Protein AF-T1A6Y5-F1 (afdb_monomer)

Sequence (184 aa):
MPAGNAFRTREVKRRGPHWVLLKRRKRYTETLGILCPGKILEGVEGREEATRAARTKARERAEKQRQRDEEGYRQAFEEACLRYLDFAPRYASVARTIARETAAHATVKRSGRVGRTSLLPLDEKVRLAVRAHLRHRHTSYEKEMGRRGFPLDHENAQPIRWDAGREVDEFLRSRRRAQSTLRG

Radius of gyration: 28.45 Å; Cα contacts (8 Å, |Δi|>4): 155; chains: 1; bounding box: 74×35×72 Å

Nearest PDB structures (foldseek):
  7mwq-assembly2_B-2  TM=1.797E-01  e=2.755E+00  synthetic construct

InterPro domains:
  IPR018744 Domain of unknown function DUF2293 [PF10056] (87-143)

Organism: NCBI:txid410659

pLDDT: mean 86.1, std 12.6, range [39.75, 97.75]

Mean predicted aligned error: 10.55 Å

Secondary structure (DSSP, 8-state):
-BTT-HHHHHHHHHHS--EEEEEE-SSSEEEEEEE--HHHHHHHHHHHHHHHHHHHHHHHHHHHHHHHHHHHHHHHHHHHHHHHH-B-GGGHHHHHHHHHHHHHHHT-TTS--GGG-SSS-HHHHHHHHHHHHHHHHSSTHHHHHHHH-SPPPHHHHHHHHHHHHHHHHHHHHHHBPP------

Solvent-accessible surface area (backbone atoms only — not comparable to full-atom values): 10424 Å² total; per-residue (Å²): 88,70,55,86,51,68,66,56,55,56,49,46,62,72,73,49,76,67,45,77,42,71,44,84,51,98,90,50,72,44,70,58,22,41,46,59,56,64,73,55,51,54,58,40,49,56,52,46,58,71,42,43,65,56,50,52,53,49,49,52,51,52,49,53,48,50,53,49,53,52,50,52,52,38,50,54,45,19,52,49,30,40,61,70,56,42,50,29,77,96,41,44,70,59,41,51,53,53,16,48,53,32,22,64,63,28,54,47,81,95,67,86,42,62,53,71,48,87,89,56,58,70,69,58,28,36,52,52,42,48,52,51,46,38,26,63,73,75,38,66,39,54,62,55,55,64,71,71,48,83,83,68,54,80,73,75,46,49,60,54,54,48,52,28,47,50,51,40,52,50,58,46,60,78,39,30,54,79,80,77,81,75,83,125

Structure (mmCIF, N/CA/C/O backbone):
data_AF-T1A6Y5-F1
#
_entry.id   AF-T1A6Y5-F1
#
loop_
_atom_site.group_PDB
_atom_site.id
_atom_site.type_symbol
_atom_site.label_atom_id
_atom_site.label_alt_id
_atom_site.label_comp_id
_atom_site.label_asym_id
_atom_site.label_entity_id
_atom_site.label_seq_id
_atom_site.pdbx_PDB_ins_code
_atom_site.Cartn_x
_atom_site.Cartn_y
_atom_site.Cartn_z
_atom_site.occupancy
_atom_site.B_iso_or_equiv
_atom_site.auth_seq_id
_atom_site.auth_comp_id
_atom_site.auth_asym_id
_atom_site.auth_atom_id
_atom_site.pdbx_PDB_model_num
ATOM 1 N N . MET A 1 1 ? 29.836 6.445 -29.103 1.00 86.75 1 MET A N 1
ATOM 2 C CA . MET A 1 1 ? 28.713 6.944 -28.278 1.00 86.75 1 MET A CA 1
ATOM 3 C C . MET A 1 1 ? 29.121 6.970 -26.804 1.00 86.75 1 MET A C 1
ATOM 5 O O . MET A 1 1 ? 29.839 6.058 -26.391 1.00 86.75 1 MET A O 1
ATOM 9 N N . PRO A 1 2 ? 28.694 7.978 -26.022 1.00 87.69 2 PRO A N 1
ATOM 10 C CA . PRO A 1 2 ? 29.003 8.071 -24.593 1.00 87.69 2 PRO A CA 1
ATOM 11 C C . PRO A 1 2 ? 28.312 6.966 -23.779 1.00 87.69 2 PRO A C 1
ATOM 13 O O . PRO A 1 2 ? 27.308 6.391 -24.206 1.00 87.69 2 PRO A O 1
ATOM 16 N N . ALA A 1 3 ? 28.847 6.655 -22.600 1.00 83.62 3 ALA A N 1
ATOM 17 C CA . ALA A 1 3 ? 28.201 5.746 -21.657 1.00 83.62 3 ALA A CA 1
ATOM 18 C C . ALA A 1 3 ? 26.879 6.338 -21.114 1.00 83.62 3 ALA A C 1
ATOM 20 O O . ALA A 1 3 ? 26.706 7.552 -21.075 1.00 83.62 3 ALA A O 1
ATOM 21 N N . GLY A 1 4 ? 25.940 5.479 -20.689 1.00 81.75 4 GLY A N 1
ATOM 22 C CA . GLY A 1 4 ? 24.713 5.898 -19.983 1.00 81.75 4 GLY A CA 1
ATOM 23 C C . GLY A 1 4 ? 23.391 5.389 -20.570 1.00 81.75 4 GLY A C 1
ATOM 24 O O . GLY A 1 4 ? 22.426 5.212 -19.832 1.00 81.75 4 GLY A O 1
ATOM 25 N N . ASN A 1 5 ? 23.329 5.058 -21.865 1.00 85.12 5 ASN A N 1
ATOM 26 C CA . ASN A 1 5 ? 22.121 4.476 -22.463 1.00 85.12 5 ASN A CA 1
ATOM 27 C C . ASN A 1 5 ? 22.227 2.944 -22.548 1.00 85.12 5 ASN A C 1
ATOM 29 O O . ASN A 1 5 ? 22.802 2.391 -23.487 1.00 85.12 5 ASN A O 1
ATOM 33 N N . ALA A 1 6 ? 21.643 2.249 -21.567 1.00 86.06 6 ALA A N 1
ATOM 34 C CA . ALA A 1 6 ? 21.687 0.787 -21.487 1.00 86.06 6 ALA A CA 1
ATOM 35 C C . ALA A 1 6 ? 21.074 0.092 -22.718 1.00 86.06 6 ALA A C 1
ATOM 37 O O . ALA A 1 6 ? 21.582 -0.944 -23.151 1.00 86.06 6 ALA A O 1
ATOM 38 N N . PHE A 1 7 ? 20.017 0.668 -23.311 1.00 86.56 7 PHE A N 1
ATOM 39 C CA . PHE A 1 7 ? 19.416 0.129 -24.530 1.00 86.56 7 PHE A CA 1
ATOM 40 C C . PHE A 1 7 ? 20.399 0.211 -25.697 1.00 86.56 7 PHE A C 1
ATOM 42 O O . PHE A 1 7 ? 20.701 -0.819 -26.297 1.00 86.56 7 PHE A O 1
ATOM 49 N N . ARG A 1 8 ? 20.949 1.399 -25.980 1.00 88.69 8 ARG A N 1
ATOM 50 C CA . ARG A 1 8 ? 21.889 1.581 -27.094 1.00 88.69 8 ARG A CA 1
ATOM 51 C C . ARG A 1 8 ? 23.136 0.718 -26.932 1.00 88.69 8 ARG A C 1
ATOM 53 O O . ARG A 1 8 ? 23.533 0.053 -27.882 1.00 88.69 8 ARG A O 1
ATOM 60 N N . THR A 1 9 ? 23.710 0.654 -25.729 1.00 90.50 9 THR A N 1
ATOM 61 C CA . THR A 1 9 ? 24.883 -0.188 -25.450 1.00 90.50 9 THR A CA 1
ATOM 62 C C . THR A 1 9 ? 24.594 -1.666 -25.706 1.00 90.50 9 THR A C 1
ATOM 64 O O . THR A 1 9 ? 25.371 -2.322 -26.395 1.00 90.50 9 THR A O 1
ATOM 67 N N . ARG A 1 10 ? 23.469 -2.201 -25.205 1.00 90.62 10 ARG A N 1
ATOM 68 C CA . ARG A 1 10 ? 23.080 -3.603 -25.443 1.00 90.62 10 ARG A CA 1
ATOM 69 C C . ARG A 1 10 ? 22.870 -3.888 -26.931 1.00 90.62 10 ARG A C 1
ATOM 71 O O . ARG A 1 10 ? 23.277 -4.933 -27.427 1.00 90.62 10 ARG A O 1
ATOM 78 N N . GLU A 1 11 ? 22.238 -2.960 -27.636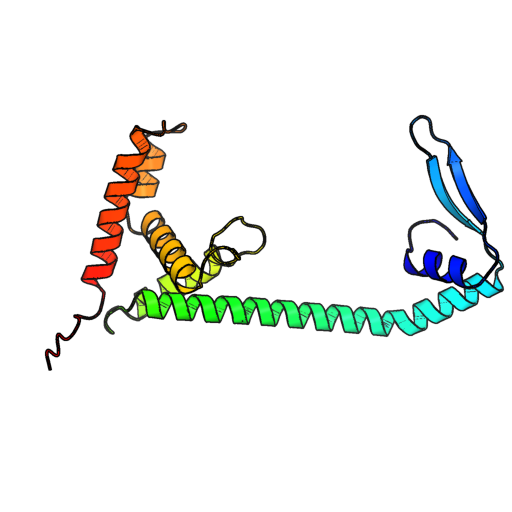 1.00 91.44 11 GLU A N 1
ATOM 79 C CA . GLU A 1 11 ? 21.918 -3.104 -29.053 1.00 91.44 11 GLU A CA 1
ATOM 80 C C . GLU A 1 11 ? 23.146 -3.005 -29.963 1.00 91.44 11 GLU A C 1
ATOM 82 O O . GLU A 1 11 ? 23.250 -3.785 -30.906 1.00 91.44 11 GLU A O 1
ATOM 87 N N . VAL A 1 12 ? 24.092 -2.110 -29.663 1.00 93.00 12 VAL A N 1
ATOM 88 C CA . VAL A 1 12 ? 25.383 -2.025 -30.366 1.00 93.00 12 VAL A CA 1
ATOM 89 C C . VAL A 1 12 ? 26.171 -3.318 -30.189 1.00 93.00 12 VAL A C 1
ATOM 91 O O . VAL A 1 12 ? 26.591 -3.907 -31.181 1.00 93.00 12 VAL A O 1
ATOM 94 N N . LYS A 1 13 ? 26.297 -3.812 -28.947 1.00 91.62 13 LYS A N 1
ATOM 95 C CA . LYS A 1 13 ? 27.022 -5.060 -28.655 1.00 91.62 13 LYS A CA 1
ATOM 96 C C . LYS A 1 13 ? 26.453 -6.272 -29.395 1.00 91.62 13 LYS A C 1
ATOM 98 O O . LYS A 1 13 ? 27.208 -7.157 -29.771 1.00 91.62 13 LYS A O 1
ATOM 103 N N . ARG A 1 14 ? 25.132 -6.312 -29.609 1.00 93.12 14 ARG A N 1
ATOM 104 C CA . ARG A 1 14 ? 24.462 -7.407 -30.330 1.00 93.12 14 ARG A CA 1
ATOM 105 C C . ARG A 1 14 ? 24.676 -7.355 -31.844 1.00 93.12 14 ARG A C 1
ATOM 107 O O . ARG A 1 14 ? 24.627 -8.393 -32.489 1.00 93.12 14 ARG A O 1
ATOM 114 N N . ARG A 1 15 ? 24.825 -6.163 -32.426 1.00 90.38 15 ARG A N 1
ATOM 115 C CA . ARG A 1 15 ? 24.785 -5.969 -33.886 1.00 90.38 15 ARG A CA 1
ATOM 116 C C . ARG A 1 15 ? 26.131 -6.077 -34.583 1.00 90.38 15 ARG A C 1
ATOM 118 O O . ARG A 1 15 ? 26.137 -6.161 -35.807 1.00 90.38 15 ARG A O 1
ATOM 125 N N . GLY A 1 16 ? 27.241 -6.066 -33.852 1.00 89.56 16 GLY A N 1
ATOM 126 C CA . GLY A 1 16 ? 28.535 -6.278 -34.481 1.00 89.56 16 GLY A CA 1
ATOM 127 C C . GLY A 1 16 ? 29.735 -5.754 -33.697 1.00 89.56 16 GLY A C 1
ATOM 128 O O . GLY A 1 16 ? 29.668 -5.603 -32.469 1.00 89.56 16 GLY A O 1
ATOM 129 N N . PRO A 1 17 ? 30.843 -5.496 -34.418 1.00 93.12 17 PRO A N 1
ATOM 130 C CA . PRO A 1 17 ? 32.099 -5.055 -33.833 1.00 93.12 17 PRO A CA 1
ATOM 131 C C . PRO A 1 17 ? 31.928 -3.788 -32.999 1.00 93.12 17 PRO A C 1
ATOM 133 O O . PRO A 1 17 ? 31.272 -2.827 -33.413 1.00 93.12 17 PRO A O 1
ATOM 136 N N . HIS A 1 18 ? 32.529 -3.797 -31.815 1.00 94.56 18 HIS A N 1
ATOM 137 C CA . HIS A 1 18 ? 32.481 -2.686 -30.884 1.00 94.56 18 HIS A CA 1
ATOM 138 C C . HIS A 1 18 ? 33.723 -2.661 -29.996 1.00 94.56 18 HIS A C 1
ATOM 140 O O . HIS A 1 18 ? 34.303 -3.701 -29.693 1.00 94.56 18 HIS A O 1
ATOM 146 N N . TRP A 1 19 ? 34.080 -1.472 -29.517 1.00 95.00 19 TRP A N 1
ATOM 147 C CA . TRP A 1 19 ? 35.193 -1.270 -28.592 1.00 95.00 19 TRP A CA 1
ATOM 148 C C . TRP A 1 19 ? 34.727 -0.444 -27.407 1.00 95.00 19 TRP A C 1
ATOM 150 O O . TRP A 1 19 ? 34.088 0.593 -27.575 1.00 95.00 19 TRP A O 1
ATOM 160 N N . VAL A 1 20 ? 35.027 -0.900 -26.196 1.00 93.62 20 VAL A N 1
ATOM 161 C CA . VAL A 1 20 ? 34.675 -0.172 -24.974 1.00 93.62 20 VAL A CA 1
ATOM 162 C C . VAL A 1 20 ? 35.808 0.788 -24.635 1.00 93.62 20 VAL A C 1
ATOM 164 O O . VAL A 1 20 ? 36.949 0.367 -24.467 1.00 93.62 20 VAL A O 1
ATOM 167 N N . LEU A 1 21 ? 35.489 2.075 -24.521 1.00 94.56 21 LEU A N 1
ATOM 168 C CA . LEU A 1 21 ? 36.449 3.096 -24.130 1.00 94.56 21 LEU A CA 1
ATOM 169 C C . LEU A 1 21 ? 36.496 3.178 -22.602 1.00 94.56 21 LEU A C 1
ATOM 171 O O . LEU A 1 21 ? 35.524 3.580 -21.956 1.00 94.56 21 LEU A O 1
ATOM 175 N N . LEU A 1 22 ? 37.631 2.782 -22.034 1.00 94.94 22 LEU A N 1
ATOM 176 C CA . LEU A 1 22 ? 37.875 2.759 -20.596 1.00 94.94 22 LEU A CA 1
ATOM 177 C C . LEU A 1 22 ? 38.901 3.828 -20.218 1.00 94.94 22 LEU A C 1
ATOM 179 O O . LEU A 1 22 ? 39.898 4.019 -20.909 1.00 94.94 22 LEU A O 1
ATOM 183 N N . LYS A 1 23 ? 38.683 4.490 -19.083 1.00 95.25 23 LYS A N 1
ATOM 184 C CA . LYS A 1 23 ? 39.635 5.411 -18.463 1.00 95.25 23 LYS A CA 1
ATOM 185 C C . LYS A 1 23 ? 40.007 4.895 -17.085 1.00 95.25 23 LYS A C 1
ATOM 187 O O . LYS A 1 23 ? 39.168 4.806 -16.188 1.00 95.25 23 LYS A O 1
ATOM 192 N N . ARG A 1 24 ? 41.284 4.574 -16.896 1.00 95.62 24 ARG A N 1
ATOM 193 C CA . ARG A 1 24 ? 41.790 4.144 -15.593 1.00 95.62 24 ARG A CA 1
ATOM 194 C C . ARG A 1 24 ? 41.843 5.341 -14.640 1.00 95.62 24 ARG A C 1
ATOM 196 O O . ARG A 1 24 ? 42.438 6.368 -14.961 1.00 95.62 24 ARG A O 1
ATOM 203 N N . ARG A 1 25 ? 41.203 5.222 -13.476 1.00 94.44 25 ARG A N 1
ATOM 204 C CA . ARG A 1 25 ? 41.308 6.167 -12.353 1.00 94.44 25 ARG A CA 1
ATOM 205 C C . ARG A 1 25 ? 42.090 5.506 -11.216 1.00 94.44 25 ARG A C 1
ATOM 207 O O . ARG A 1 25 ? 42.381 4.316 -11.257 1.00 94.44 25 ARG A O 1
ATOM 214 N N . LYS A 1 26 ? 42.423 6.279 -10.177 1.00 93.44 26 LYS A N 1
ATOM 215 C CA . LYS A 1 26 ? 43.256 5.814 -9.052 1.00 93.44 26 LYS A CA 1
ATOM 216 C C . LYS A 1 26 ? 42.658 4.618 -8.292 1.00 93.44 26 LYS A C 1
ATOM 218 O O . LYS A 1 26 ? 43.411 3.780 -7.820 1.00 93.44 26 LYS A O 1
ATOM 223 N N . ARG A 1 27 ? 41.328 4.551 -8.148 1.00 93.94 27 ARG A N 1
ATOM 224 C CA . ARG A 1 27 ? 40.629 3.519 -7.348 1.00 93.94 27 ARG A CA 1
ATOM 225 C C . ARG A 1 27 ? 39.663 2.637 -8.143 1.00 93.94 27 ARG A C 1
ATOM 227 O O . ARG A 1 27 ? 39.151 1.672 -7.597 1.00 93.94 27 ARG A O 1
ATOM 234 N N . TYR A 1 28 ? 39.375 2.981 -9.396 1.00 93.06 28 TYR A N 1
ATOM 235 C CA . TYR A 1 28 ? 38.437 2.241 -10.239 1.00 93.06 28 TYR A CA 1
ATOM 236 C C . TYR A 1 28 ? 38.694 2.529 -11.721 1.00 93.06 28 TYR A C 1
ATOM 238 O O . TYR A 1 28 ? 39.434 3.451 -12.069 1.00 93.06 28 TYR A O 1
ATOM 246 N N . THR A 1 29 ? 38.065 1.755 -12.600 1.00 94.62 29 THR A N 1
ATOM 247 C CA . THR A 1 29 ? 38.078 2.001 -14.045 1.00 94.62 29 THR A CA 1
ATOM 248 C C . THR A 1 29 ? 36.731 2.564 -14.465 1.00 94.62 29 THR A C 1
ATOM 250 O O . THR A 1 29 ? 35.687 1.969 -14.210 1.00 94.62 29 THR A O 1
ATOM 253 N N . GLU A 1 30 ? 36.758 3.730 -15.095 1.00 92.56 30 GLU A N 1
ATOM 254 C CA . GLU A 1 30 ? 35.579 4.428 -15.585 1.00 92.56 30 GLU A CA 1
ATOM 255 C C . GLU A 1 30 ? 35.309 4.019 -17.036 1.00 92.56 30 GLU A C 1
ATOM 257 O O . GLU A 1 30 ? 36.212 4.044 -17.871 1.00 92.56 30 GLU A O 1
ATOM 262 N N . THR A 1 31 ? 34.070 3.650 -17.363 1.00 93.38 31 THR A N 1
ATOM 263 C CA . THR A 1 31 ? 33.671 3.426 -18.760 1.00 93.38 31 THR A CA 1
ATOM 264 C C . THR A 1 31 ? 33.194 4.743 -19.357 1.00 93.38 31 THR A C 1
ATOM 266 O O . THR A 1 31 ? 32.153 5.252 -18.955 1.00 93.38 31 THR A O 1
ATOM 269 N N . LEU A 1 32 ? 33.933 5.283 -20.326 1.00 93.38 32 LEU A N 1
ATOM 270 C CA . LEU A 1 32 ? 33.590 6.545 -20.988 1.00 93.38 32 LEU A CA 1
ATOM 271 C C . LEU A 1 32 ? 32.537 6.358 -22.085 1.00 93.38 32 LEU A C 1
ATOM 273 O O . LEU A 1 32 ? 31.710 7.237 -22.325 1.00 93.38 32 LEU A O 1
ATOM 277 N N . GLY A 1 33 ? 32.551 5.210 -22.762 1.00 93.25 33 GLY A N 1
ATOM 278 C CA . GLY A 1 33 ? 31.619 4.943 -23.849 1.00 93.25 33 GLY A CA 1
ATOM 279 C C . GLY A 1 33 ? 31.965 3.708 -24.659 1.00 93.25 33 GLY A C 1
ATOM 280 O O . GLY A 1 33 ? 32.787 2.885 -24.264 1.00 93.25 33 GLY A O 1
ATOM 281 N N . ILE A 1 34 ? 31.309 3.581 -25.806 1.00 94.19 34 ILE A N 1
ATOM 282 C CA . ILE A 1 34 ? 31.508 2.487 -26.755 1.00 94.19 34 ILE A CA 1
ATOM 283 C C . ILE A 1 34 ? 31.648 3.057 -28.167 1.00 94.19 34 ILE A C 1
ATOM 285 O O . ILE A 1 34 ? 30.879 3.929 -28.586 1.00 94.19 34 ILE A O 1
ATOM 289 N N . LEU A 1 35 ? 32.658 2.585 -28.885 1.00 94.50 35 LEU A N 1
ATOM 290 C CA . LEU A 1 35 ? 32.888 2.855 -30.296 1.00 94.50 35 LEU A CA 1
ATOM 291 C C . LEU A 1 35 ? 32.280 1.715 -31.110 1.00 94.50 35 LEU A C 1
ATOM 293 O O . LEU A 1 35 ? 32.406 0.547 -30.744 1.00 94.50 35 LEU A O 1
ATOM 297 N N . CYS A 1 36 ? 31.613 2.060 -32.202 1.00 93.31 36 CYS A N 1
ATOM 298 C CA . CYS A 1 36 ? 31.039 1.116 -33.151 1.00 93.31 36 CYS A CA 1
ATOM 299 C C . CYS A 1 36 ? 30.981 1.763 -34.541 1.00 93.31 36 CYS A C 1
ATOM 301 O O . CYS A 1 36 ? 30.982 2.995 -34.627 1.00 93.31 36 CYS A O 1
ATOM 303 N N . PRO A 1 37 ? 30.891 0.970 -35.622 1.00 95.62 37 PRO A N 1
ATOM 304 C CA . PRO A 1 37 ? 30.633 1.488 -36.962 1.00 95.62 37 PRO A CA 1
ATOM 305 C C . PRO A 1 37 ? 29.403 2.409 -37.006 1.00 95.62 37 PRO A C 1
ATOM 307 O O . PRO A 1 37 ? 28.378 2.099 -36.390 1.00 95.62 37 PRO A O 1
ATOM 310 N N . GLY A 1 38 ? 29.483 3.506 -37.769 1.00 92.25 38 GLY A N 1
ATOM 311 C CA . GLY A 1 38 ? 28.414 4.514 -37.873 1.00 92.25 38 GLY A CA 1
ATOM 312 C C . GLY A 1 38 ? 27.063 3.918 -38.274 1.00 92.25 38 GLY A C 1
ATOM 313 O O . GLY A 1 38 ? 26.072 4.127 -37.582 1.00 92.25 38 GLY A O 1
ATOM 314 N N . LYS A 1 39 ? 27.056 3.024 -39.273 1.00 92.00 39 LYS A N 1
ATOM 315 C CA . LYS A 1 39 ? 25.856 2.283 -39.709 1.00 92.00 39 LYS A CA 1
ATOM 316 C C . LYS A 1 39 ? 25.170 1.501 -38.580 1.00 92.00 39 LYS A C 1
ATOM 318 O O . LYS A 1 39 ? 23.946 1.396 -38.544 1.00 92.00 39 LYS A O 1
ATOM 323 N N . ILE A 1 40 ? 25.947 0.932 -37.650 1.00 91.31 40 ILE A N 1
ATOM 324 C CA . ILE A 1 40 ? 25.383 0.230 -36.489 1.00 91.31 40 ILE A CA 1
ATOM 325 C C . ILE A 1 40 ? 24.735 1.241 -35.545 1.00 91.31 40 ILE A C 1
ATOM 327 O O . ILE A 1 40 ? 23.632 0.984 -35.066 1.00 91.31 40 ILE A O 1
ATOM 331 N N . LEU A 1 41 ? 25.393 2.374 -35.286 1.00 90.69 41 LEU A N 1
ATOM 332 C CA . LEU A 1 41 ? 24.860 3.414 -34.410 1.00 90.69 41 LEU A CA 1
ATOM 333 C C . LEU A 1 41 ? 23.549 3.990 -34.961 1.00 90.69 41 LEU A C 1
ATOM 335 O O . LEU A 1 41 ? 22.556 3.983 -34.242 1.00 90.69 41 LEU A O 1
ATOM 339 N N . GLU A 1 42 ? 23.510 4.364 -36.239 1.00 90.44 42 GLU A N 1
ATOM 340 C CA . GLU A 1 42 ? 22.312 4.881 -36.918 1.00 90.44 42 GLU A CA 1
ATOM 341 C C . GLU A 1 42 ? 21.137 3.894 -36.830 1.00 90.44 42 GLU A C 1
ATOM 343 O O . GLU A 1 42 ? 20.034 4.246 -36.408 1.00 90.44 42 GLU A O 1
ATOM 348 N N . GLY A 1 43 ? 21.374 2.609 -37.126 1.00 89.06 43 GLY A N 1
ATOM 349 C CA . GLY A 1 43 ? 20.342 1.576 -37.007 1.00 89.06 43 GLY A CA 1
ATOM 350 C C . GLY A 1 43 ? 19.874 1.326 -35.563 1.00 89.06 43 GLY A C 1
ATOM 351 O O . GLY A 1 43 ? 18.737 0.901 -35.329 1.00 89.06 43 GLY A O 1
ATOM 352 N N . VAL A 1 44 ? 20.734 1.571 -34.567 1.00 89.81 44 VAL A N 1
ATOM 353 C CA . VAL A 1 44 ? 20.369 1.524 -33.142 1.00 89.81 44 VAL A CA 1
ATOM 354 C C . VAL A 1 44 ? 19.513 2.725 -32.758 1.00 89.81 44 VAL A C 1
ATOM 356 O O . VAL A 1 44 ? 18.513 2.532 -32.065 1.00 89.81 44 VAL A O 1
ATOM 359 N N . GLU A 1 45 ? 19.880 3.924 -33.204 1.00 88.06 45 GLU A N 1
ATOM 360 C CA . GLU A 1 45 ? 19.153 5.162 -32.923 1.00 88.06 45 GLU A CA 1
ATOM 361 C C . GLU A 1 45 ? 17.762 5.149 -33.557 1.00 88.06 45 GLU A C 1
ATOM 363 O O . GLU A 1 45 ? 16.783 5.347 -32.839 1.00 88.06 45 GLU A O 1
ATOM 368 N N . GLY A 1 46 ? 17.639 4.749 -34.827 1.00 84.31 46 GLY A N 1
ATOM 369 C CA . GLY A 1 46 ? 16.337 4.622 -35.489 1.00 84.31 46 GLY A CA 1
AT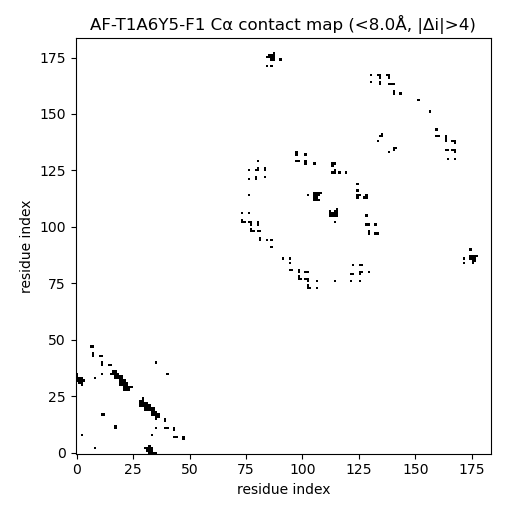OM 370 C C . GLY A 1 46 ? 15.407 3.610 -34.805 1.00 84.31 46 GLY A C 1
ATOM 371 O O . GLY A 1 46 ? 14.213 3.854 -34.636 1.00 84.31 46 GLY A O 1
ATOM 372 N N . ARG A 1 47 ? 15.939 2.482 -34.308 1.00 82.56 47 ARG A N 1
ATOM 373 C CA . ARG A 1 47 ? 15.143 1.509 -33.531 1.00 82.56 47 ARG A CA 1
ATOM 374 C C . ARG A 1 47 ? 14.797 2.009 -32.134 1.00 82.56 47 ARG A C 1
ATOM 376 O O . ARG A 1 47 ? 13.743 1.654 -31.604 1.00 82.56 47 ARG A O 1
ATOM 383 N N . GLU A 1 48 ? 15.678 2.775 -31.500 1.00 84.56 48 GLU A N 1
ATOM 384 C CA . GLU A 1 48 ? 15.356 3.416 -30.230 1.00 84.56 48 GLU A CA 1
ATOM 385 C C . GLU A 1 48 ? 14.199 4.387 -30.413 1.00 84.56 48 GLU A C 1
ATOM 387 O O . GLU A 1 48 ? 13.243 4.314 -29.651 1.00 84.56 48 GLU A O 1
ATOM 392 N N . GLU A 1 49 ? 14.265 5.242 -31.426 1.00 81.19 49 GLU A N 1
ATOM 393 C CA . GLU A 1 49 ? 13.244 6.234 -31.728 1.00 81.19 49 GLU A CA 1
ATOM 394 C C . GLU A 1 49 ? 11.905 5.577 -32.073 1.00 81.19 49 GLU A C 1
ATOM 396 O O . GLU A 1 49 ? 10.899 5.865 -31.420 1.00 81.19 49 GLU A O 1
ATOM 401 N N . ALA A 1 50 ? 11.919 4.568 -32.952 1.00 79.06 50 ALA A N 1
ATOM 402 C CA . ALA A 1 50 ? 10.736 3.776 -33.289 1.00 79.06 50 ALA A CA 1
ATOM 403 C C . ALA A 1 50 ? 10.092 3.102 -32.062 1.00 79.06 50 ALA A C 1
ATOM 405 O O . ALA A 1 50 ? 8.875 2.935 -31.995 1.00 79.06 50 ALA A O 1
ATOM 406 N N . THR A 1 51 ? 10.890 2.723 -31.056 1.00 77.81 51 THR A N 1
ATOM 407 C CA . THR A 1 51 ? 10.385 2.070 -29.835 1.00 77.81 51 THR A CA 1
ATOM 408 C C . THR A 1 51 ? 10.184 3.023 -28.657 1.00 77.81 51 THR A C 1
ATOM 410 O O . THR A 1 51 ? 9.575 2.628 -27.659 1.00 77.81 51 THR A O 1
ATOM 413 N N . ARG A 1 52 ? 10.644 4.278 -28.740 1.00 78.25 52 ARG A N 1
ATOM 414 C CA . ARG A 1 52 ? 10.598 5.258 -27.645 1.00 78.25 52 ARG A CA 1
ATOM 415 C C . ARG A 1 52 ? 9.159 5.596 -27.287 1.00 78.25 52 ARG A C 1
ATOM 417 O O . ARG A 1 52 ? 8.790 5.447 -26.125 1.00 78.25 52 ARG A O 1
ATOM 424 N N . ALA A 1 53 ? 8.343 5.937 -28.283 1.00 76.81 53 ALA A N 1
ATOM 425 C CA . ALA A 1 53 ? 6.928 6.255 -28.091 1.00 76.81 53 ALA A CA 1
ATOM 426 C C . ALA A 1 53 ? 6.120 5.059 -27.553 1.00 76.81 53 ALA A C 1
ATOM 428 O O . ALA A 1 53 ? 5.234 5.217 -26.715 1.00 76.81 53 ALA A O 1
ATOM 429 N N . ALA A 1 54 ? 6.440 3.838 -27.994 1.00 79.69 54 ALA A N 1
ATOM 430 C CA . ALA A 1 54 ? 5.799 2.631 -27.476 1.00 79.69 54 ALA A CA 1
ATOM 431 C C . ALA A 1 54 ? 6.174 2.374 -26.005 1.00 79.69 54 ALA A C 1
ATOM 433 O O . ALA A 1 54 ? 5.313 2.036 -25.193 1.00 79.69 54 ALA A O 1
ATOM 434 N N . ARG A 1 55 ? 7.445 2.582 -25.629 1.00 79.62 55 ARG A N 1
ATOM 435 C CA . ARG A 1 55 ? 7.928 2.413 -24.248 1.00 79.62 55 ARG A CA 1
ATOM 436 C C . ARG A 1 55 ? 7.371 3.458 -23.294 1.00 79.62 55 ARG A C 1
ATOM 438 O O . ARG A 1 55 ? 7.048 3.098 -22.166 1.00 79.62 55 ARG A O 1
ATOM 445 N N . THR A 1 56 ? 7.271 4.721 -23.706 1.00 80.94 56 THR A N 1
ATOM 446 C CA . THR A 1 56 ? 6.671 5.774 -22.871 1.00 80.94 56 THR A CA 1
ATOM 447 C C . THR A 1 56 ? 5.201 5.468 -22.612 1.00 80.94 56 THR A C 1
ATOM 449 O O . THR A 1 56 ? 4.817 5.335 -21.453 1.00 80.94 56 THR A O 1
ATOM 452 N N . LYS A 1 57 ? 4.423 5.178 -23.664 1.00 80.25 57 LYS A N 1
ATOM 453 C CA . LYS A 1 57 ? 3.018 4.756 -23.534 1.00 80.25 57 LYS A CA 1
ATOM 454 C C . LYS A 1 57 ? 2.863 3.512 -22.655 1.00 80.25 57 LYS A C 1
ATOM 456 O O . LYS A 1 57 ? 1.962 3.455 -21.823 1.00 80.25 57 LYS A O 1
ATOM 461 N N . ALA A 1 58 ? 3.735 2.512 -22.799 1.00 83.69 58 ALA A N 1
ATOM 462 C CA . ALA A 1 58 ? 3.710 1.318 -21.953 1.00 83.69 58 ALA A CA 1
ATOM 463 C C . ALA A 1 58 ? 4.017 1.635 -20.479 1.00 83.69 58 ALA A C 1
ATOM 465 O O . ALA A 1 58 ? 3.344 1.113 -19.592 1.00 83.69 58 ALA A O 1
ATOM 466 N N . ARG A 1 59 ? 4.991 2.515 -20.204 1.00 84.75 59 ARG A N 1
ATOM 467 C CA . ARG A 1 59 ? 5.315 2.970 -18.842 1.00 84.75 59 ARG A CA 1
ATOM 468 C C . ARG A 1 59 ? 4.153 3.721 -18.207 1.00 84.75 59 ARG A C 1
ATOM 470 O O . ARG A 1 59 ? 3.806 3.406 -17.077 1.00 84.75 59 ARG A O 1
ATOM 477 N N . GLU A 1 60 ? 3.530 4.642 -18.936 1.00 87.88 60 GLU A N 1
ATOM 478 C CA . GLU A 1 60 ? 2.353 5.389 -18.475 1.00 87.88 60 GLU A CA 1
ATOM 479 C C . GLU A 1 60 ? 1.168 4.464 -18.183 1.00 87.88 60 GLU A C 1
ATOM 481 O O . GLU A 1 60 ? 0.510 4.599 -17.154 1.00 87.88 60 GLU A O 1
ATOM 486 N N . ARG A 1 61 ? 0.904 3.484 -19.057 1.00 88.81 61 ARG A N 1
ATOM 487 C CA . ARG A 1 61 ? -0.130 2.465 -18.819 1.00 88.81 61 ARG A CA 1
ATOM 488 C C . ARG A 1 61 ? 0.172 1.648 -17.567 1.00 88.81 61 ARG A C 1
ATOM 490 O O . ARG A 1 61 ? -0.718 1.452 -16.748 1.00 88.81 61 ARG A O 1
ATOM 497 N N . ALA A 1 62 ? 1.418 1.212 -17.398 1.00 89.94 62 ALA A N 1
ATOM 498 C CA . ALA A 1 62 ? 1.831 0.452 -16.225 1.00 89.94 62 ALA A CA 1
ATOM 499 C C . ALA A 1 62 ? 1.767 1.292 -14.935 1.00 89.94 62 ALA A C 1
ATOM 501 O O . ALA A 1 62 ? 1.415 0.760 -13.889 1.00 89.94 62 ALA A O 1
ATOM 502 N N . GLU A 1 63 ? 2.078 2.589 -14.997 1.00 89.19 63 GLU A N 1
ATOM 503 C CA . GLU A 1 63 ? 1.914 3.541 -13.888 1.00 89.19 63 GLU A CA 1
ATOM 504 C C . GLU A 1 63 ? 0.445 3.640 -13.471 1.00 89.19 63 GLU A C 1
ATOM 506 O O . GLU A 1 63 ? 0.113 3.410 -12.310 1.00 89.19 63 GLU A O 1
ATOM 511 N N . LYS A 1 64 ? -0.445 3.884 -14.439 1.00 91.25 64 LYS A N 1
ATOM 512 C CA . LYS A 1 64 ? -1.893 3.950 -14.209 1.00 91.25 64 LYS A CA 1
ATOM 513 C C . LYS A 1 64 ? -2.438 2.640 -13.647 1.00 91.25 64 LYS A C 1
ATOM 515 O O . LYS A 1 64 ? -3.272 2.668 -12.748 1.00 91.25 64 LYS A O 1
ATOM 520 N N . GLN A 1 65 ? -1.961 1.500 -14.146 1.00 91.00 65 GLN A N 1
ATOM 521 C CA . GLN A 1 65 ? -2.360 0.198 -13.618 1.00 91.00 65 GLN A CA 1
ATOM 522 C C . GLN A 1 65 ? -1.906 0.026 -12.167 1.00 91.00 65 GLN A C 1
ATOM 524 O O . GLN A 1 65 ? -2.725 -0.306 -11.321 1.00 91.00 65 GLN A O 1
ATOM 529 N N . ARG A 1 66 ? -0.645 0.350 -11.845 1.00 88.88 66 ARG A N 1
ATOM 530 C CA . ARG A 1 66 ? -0.144 0.295 -10.462 1.00 88.88 66 ARG A CA 1
ATOM 531 C C . ARG A 1 66 ? -0.959 1.170 -9.516 1.00 88.88 66 ARG A C 1
ATOM 533 O O . ARG A 1 66 ? -1.258 0.727 -8.415 1.00 88.88 66 ARG A O 1
ATOM 540 N N . GLN A 1 67 ? -1.327 2.379 -9.938 1.00 89.38 67 GLN A N 1
ATOM 541 C CA . GLN A 1 67 ? -2.171 3.274 -9.141 1.00 89.38 67 GLN A CA 1
ATOM 542 C C . GLN A 1 67 ? -3.558 2.668 -8.887 1.00 89.38 67 GLN A C 1
ATOM 544 O O . GLN A 1 67 ? -4.051 2.719 -7.765 1.00 89.38 67 GLN A O 1
ATOM 549 N N . ARG A 1 68 ? -4.166 2.038 -9.901 1.00 91.25 68 ARG A N 1
ATOM 550 C CA . ARG A 1 68 ? -5.447 1.328 -9.754 1.00 91.25 68 ARG A CA 1
ATOM 551 C C . ARG A 1 68 ? -5.339 0.127 -8.820 1.00 91.25 68 ARG A C 1
ATOM 553 O O . ARG A 1 68 ? -6.199 -0.044 -7.966 1.00 91.25 68 ARG A O 1
ATOM 560 N N . ASP A 1 69 ? -4.283 -0.670 -8.949 1.00 90.06 69 ASP A N 1
ATOM 561 C CA . ASP A 1 69 ? -4.052 -1.835 -8.090 1.00 90.06 69 ASP A CA 1
ATOM 562 C C . ASP A 1 69 ? -3.805 -1.410 -6.633 1.00 90.06 69 ASP A C 1
ATOM 564 O O . ASP A 1 69 ? -4.260 -2.063 -5.694 1.00 90.06 69 ASP A O 1
ATOM 568 N N . GLU A 1 70 ? -3.085 -0.303 -6.428 1.00 89.69 70 GLU A N 1
ATOM 569 C CA . GLU A 1 70 ? -2.874 0.299 -5.110 1.00 89.69 70 GLU A CA 1
ATOM 570 C C . GLU A 1 70 ? -4.185 0.772 -4.485 1.00 89.69 70 GLU A C 1
ATOM 572 O O . GLU A 1 70 ? -4.449 0.459 -3.322 1.00 89.69 70 GLU A O 1
ATOM 577 N N . GLU A 1 71 ? -5.008 1.477 -5.259 1.00 91.75 71 GLU A N 1
ATOM 578 C CA . GLU A 1 71 ? -6.325 1.932 -4.826 1.00 91.75 71 GLU A CA 1
ATOM 579 C C . GLU A 1 71 ? -7.232 0.751 -4.473 1.00 91.75 71 GLU A C 1
ATOM 581 O O . GLU A 1 71 ? -7.787 0.707 -3.377 1.00 91.75 71 GLU A O 1
ATOM 586 N N . GLY A 1 72 ? -7.322 -0.243 -5.360 1.00 93.75 72 GLY A N 1
ATOM 587 C CA . GLY A 1 72 ? -8.137 -1.437 -5.150 1.00 93.75 72 GLY A CA 1
ATOM 588 C C . GLY A 1 72 ? -7.701 -2.218 -3.912 1.00 93.75 72 GLY A C 1
ATOM 589 O O . GLY A 1 72 ? -8.536 -2.630 -3.109 1.00 93.75 72 GLY A O 1
ATOM 590 N N . TYR A 1 73 ? -6.390 -2.353 -3.686 1.00 93.19 73 TYR A N 1
ATOM 591 C CA . TYR A 1 73 ? -5.877 -2.970 -2.464 1.00 93.19 73 TYR A CA 1
ATOM 592 C C . TYR A 1 73 ? -6.273 -2.187 -1.207 1.00 93.19 73 TYR A C 1
ATOM 594 O O . TYR A 1 73 ? -6.665 -2.783 -0.203 1.00 93.19 73 TYR A O 1
ATOM 602 N N . ARG A 1 74 ? -6.163 -0.854 -1.244 1.00 95.06 74 ARG A N 1
ATOM 603 C CA . ARG A 1 74 ? -6.532 0.003 -0.113 1.00 95.06 74 ARG A CA 1
ATOM 604 C C . ARG A 1 74 ? -8.022 -0.110 0.205 1.00 95.06 74 ARG A C 1
ATOM 606 O O . ARG A 1 74 ? -8.358 -0.254 1.375 1.00 95.06 74 ARG A O 1
ATOM 613 N N . GLN A 1 75 ? -8.880 -0.112 -0.814 1.00 95.81 75 GLN A N 1
ATOM 614 C CA . GLN A 1 75 ? -10.329 -0.280 -0.662 1.00 95.81 75 GLN A CA 1
ATOM 615 C C . GLN A 1 75 ? -10.688 -1.653 -0.084 1.00 95.81 75 GLN A C 1
ATOM 617 O O . GLN A 1 75 ? -11.443 -1.729 0.880 1.00 95.81 75 GLN A O 1
ATOM 622 N N . ALA A 1 76 ? -10.084 -2.733 -0.588 1.00 96.06 76 ALA A N 1
ATOM 623 C CA . ALA A 1 76 ? -10.299 -4.075 -0.045 1.00 96.06 76 ALA A CA 1
ATOM 624 C C . ALA A 1 76 ? -9.858 -4.186 1.427 1.00 96.06 76 ALA A C 1
ATOM 626 O O . ALA A 1 76 ? -10.515 -4.842 2.238 1.00 96.06 76 ALA A O 1
ATOM 627 N N . PHE A 1 77 ? -8.754 -3.525 1.791 1.00 97.06 77 PHE A N 1
ATOM 628 C CA . PHE A 1 77 ? -8.284 -3.471 3.174 1.00 97.06 77 PHE A CA 1
ATOM 629 C C . PHE A 1 77 ? -9.217 -2.638 4.066 1.00 97.06 77 PHE A C 1
ATOM 631 O O . PHE A 1 77 ? -9.505 -3.043 5.189 1.00 97.06 77 PHE A O 1
ATOM 638 N N . GLU A 1 78 ? -9.716 -1.501 3.576 1.00 97.75 78 GLU A N 1
ATOM 639 C CA . GLU A 1 78 ? -10.721 -0.682 4.263 1.00 97.75 78 GLU A CA 1
ATOM 640 C C . GLU A 1 78 ? -12.006 -1.472 4.526 1.00 97.75 78 GLU A C 1
ATOM 642 O O . GLU A 1 78 ? -12.515 -1.477 5.647 1.00 97.75 78 GLU A O 1
ATOM 647 N N . GLU A 1 79 ? -12.497 -2.206 3.532 1.00 97.62 79 GLU A N 1
ATOM 648 C CA . GLU A 1 79 ? -13.685 -3.041 3.681 1.00 97.62 79 GLU A CA 1
ATOM 649 C C . GLU A 1 79 ? -13.464 -4.162 4.707 1.00 97.62 79 GLU A C 1
ATOM 651 O O . GLU A 1 79 ? -14.319 -4.422 5.556 1.00 97.62 79 GLU A O 1
ATOM 656 N N . ALA A 1 80 ? -12.285 -4.787 4.698 1.00 97.62 80 ALA A N 1
ATOM 657 C CA . ALA A 1 80 ? -11.918 -5.773 5.707 1.00 97.62 80 ALA A CA 1
ATOM 658 C C . ALA A 1 80 ? -11.852 -5.157 7.118 1.00 97.62 80 ALA A C 1
ATOM 660 O O . ALA A 1 80 ? -12.344 -5.765 8.070 1.00 97.62 80 ALA A O 1
ATOM 661 N N . CYS A 1 81 ? -11.337 -3.929 7.262 1.00 97.69 81 CYS A N 1
ATOM 662 C CA . CYS A 1 81 ? -11.397 -3.174 8.517 1.00 97.69 81 CYS A CA 1
ATOM 663 C C . CYS A 1 81 ? -12.841 -2.928 8.972 1.00 97.69 81 CYS A C 1
ATOM 665 O O . CYS A 1 81 ? -13.137 -3.119 10.151 1.00 97.69 81 CYS A O 1
ATOM 667 N N . LEU A 1 82 ? -13.746 -2.548 8.064 1.00 97.12 82 LEU A N 1
ATOM 668 C CA . LEU A 1 82 ? -15.163 -2.355 8.390 1.00 97.12 82 LEU A CA 1
ATOM 669 C C . LEU A 1 82 ? -15.808 -3.641 8.904 1.00 97.12 82 LEU A C 1
ATOM 671 O O . LEU A 1 82 ? -16.482 -3.615 9.937 1.00 97.12 82 LEU A O 1
ATOM 675 N N . ARG A 1 83 ? -15.555 -4.767 8.226 1.00 96.94 83 ARG A N 1
ATOM 676 C CA . ARG A 1 83 ? -16.035 -6.087 8.657 1.00 96.94 83 ARG A CA 1
ATOM 677 C C . ARG A 1 83 ? -15.480 -6.474 10.026 1.00 96.94 83 ARG A C 1
ATOM 679 O O . ARG A 1 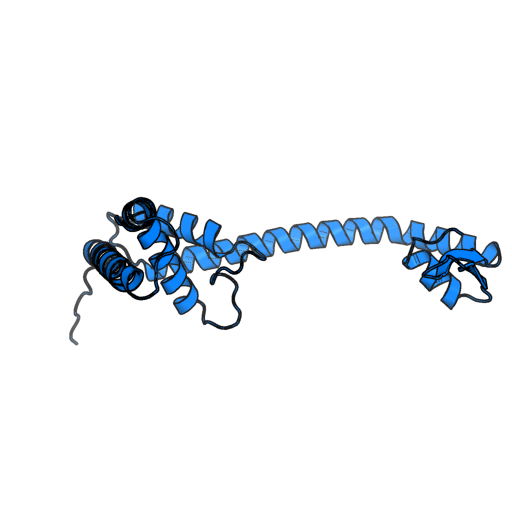83 ? -16.231 -6.957 10.861 1.00 96.94 83 ARG A O 1
ATOM 686 N N . TYR A 1 84 ? -14.198 -6.217 10.287 1.00 96.44 84 TYR A N 1
ATOM 687 C CA . TYR A 1 84 ? -13.580 -6.499 11.586 1.00 96.44 84 TYR A CA 1
ATOM 688 C C . TYR A 1 84 ? -14.139 -5.630 12.728 1.00 96.44 84 TYR A C 1
ATOM 690 O O . TYR A 1 84 ? -14.257 -6.094 13.869 1.00 96.44 84 TYR A O 1
ATOM 698 N N . LEU A 1 85 ? -14.447 -4.358 12.455 1.00 96.38 85 LEU A N 1
ATOM 699 C CA . LEU A 1 85 ? -15.030 -3.461 13.454 1.00 96.38 85 LEU A CA 1
ATOM 700 C C . LEU A 1 85 ? -16.411 -3.963 13.883 1.00 96.38 85 LEU A C 1
ATOM 702 O O . LEU A 1 85 ? -16.661 -4.029 15.084 1.00 96.38 85 LEU A O 1
ATOM 706 N N . ASP A 1 86 ? -17.251 -4.355 12.920 1.00 96.31 86 ASP A N 1
ATOM 707 C CA . ASP A 1 86 ? -18.612 -4.877 13.125 1.00 96.31 86 ASP A CA 1
ATOM 708 C C . ASP A 1 86 ? -19.475 -4.012 14.064 1.00 96.31 86 ASP A C 1
ATOM 710 O O . ASP A 1 86 ? -20.166 -4.478 14.974 1.00 96.31 86 ASP A O 1
ATOM 714 N N . PHE A 1 87 ? -19.397 -2.697 13.879 1.00 96.19 87 PHE A N 1
ATOM 715 C CA . PHE A 1 87 ? -20.125 -1.757 14.720 1.00 96.19 87 PHE A CA 1
ATOM 716 C C . PHE A 1 87 ? -21.629 -1.765 14.432 1.00 96.19 87 PHE A C 1
ATOM 718 O O . PHE A 1 87 ? -22.072 -1.946 13.298 1.00 96.19 87 PHE A O 1
ATOM 725 N N . ALA A 1 88 ? -22.426 -1.515 15.472 1.00 94.06 88 ALA A N 1
ATOM 726 C CA . ALA A 1 88 ? -23.861 -1.307 15.348 1.00 94.06 88 ALA A CA 1
ATOM 727 C C . ALA A 1 88 ? -24.166 -0.125 14.401 1.00 94.06 88 ALA A C 1
ATOM 729 O O . ALA A 1 88 ? -23.387 0.834 14.368 1.00 94.06 88 ALA A O 1
ATOM 730 N N . PRO A 1 89 ? -25.310 -0.123 13.683 1.00 94.19 89 PRO A N 1
ATOM 731 C CA . PRO A 1 89 ? -25.629 0.901 12.680 1.00 94.19 89 PRO A CA 1
ATOM 732 C C . PRO A 1 89 ? -25.497 2.350 13.173 1.00 94.19 89 PRO A C 1
ATOM 734 O O . PRO A 1 89 ? -25.018 3.210 12.436 1.00 94.19 89 PRO A O 1
ATOM 737 N N . ARG A 1 90 ? -25.818 2.611 14.449 1.00 94.81 90 ARG A N 1
ATOM 738 C CA . ARG A 1 90 ? -25.660 3.930 15.094 1.00 94.81 90 ARG A CA 1
ATOM 739 C C . ARG A 1 90 ? -24.219 4.466 15.101 1.00 94.81 90 ARG A C 1
ATOM 741 O O . ARG A 1 90 ? -24.019 5.668 15.212 1.00 94.81 90 ARG A O 1
ATOM 748 N N . TYR A 1 91 ? -23.219 3.594 14.963 1.00 94.56 91 TYR A N 1
ATOM 749 C CA . TYR A 1 91 ? -21.795 3.939 14.909 1.00 94.56 91 TYR A CA 1
ATOM 750 C C . TYR A 1 91 ? -21.179 3.729 13.514 1.00 94.56 91 TYR A C 1
ATOM 752 O O . TYR A 1 91 ? -19.955 3.748 13.376 1.00 94.56 91 TYR A O 1
ATOM 760 N N . ALA A 1 92 ? -21.990 3.542 12.466 1.00 93.44 92 ALA A N 1
ATOM 761 C CA . ALA A 1 92 ? -21.496 3.257 11.116 1.00 93.44 92 ALA A CA 1
ATOM 762 C C . ALA A 1 92 ? -20.597 4.371 10.549 1.00 93.44 92 ALA A C 1
ATOM 764 O O . ALA A 1 92 ? -19.625 4.089 9.849 1.00 93.44 92 ALA A O 1
ATOM 765 N N . SER A 1 93 ? -20.886 5.639 10.861 1.00 95.56 93 SER A N 1
ATOM 766 C CA . SER A 1 93 ? -20.037 6.775 10.472 1.00 95.56 93 SER A CA 1
ATOM 767 C C . SER A 1 93 ? -18.646 6.685 11.103 1.00 95.56 93 SER A C 1
ATOM 769 O O . SER A 1 93 ? -17.645 6.795 10.401 1.00 95.56 93 SER A O 1
ATOM 771 N N . VAL A 1 94 ? -18.586 6.405 12.406 1.00 94.38 94 VAL A N 1
ATOM 772 C CA . VAL A 1 94 ? -17.337 6.235 13.161 1.00 94.38 94 VAL A CA 1
ATOM 773 C C . VAL A 1 94 ? -16.540 5.046 12.627 1.00 94.38 94 VAL A C 1
ATOM 775 O O . VAL A 1 94 ? -15.335 5.166 12.412 1.00 94.38 94 VAL A O 1
ATOM 778 N N . ALA A 1 95 ? -17.208 3.923 12.343 1.00 96.12 95 ALA A N 1
ATOM 779 C CA . ALA A 1 95 ? -16.563 2.746 11.767 1.00 96.12 95 ALA A CA 1
ATOM 780 C C . ALA A 1 95 ? -15.910 3.054 10.412 1.00 96.12 95 ALA A C 1
ATOM 782 O O . ALA A 1 95 ? -14.753 2.694 10.200 1.00 96.12 95 ALA A O 1
ATOM 783 N N . ARG A 1 96 ? -16.620 3.770 9.525 1.00 96.88 96 ARG A N 1
ATOM 784 C CA . ARG A 1 96 ? -16.095 4.215 8.221 1.00 96.88 96 ARG A CA 1
ATOM 785 C C . ARG A 1 96 ? -14.856 5.087 8.366 1.00 96.88 96 ARG A C 1
ATOM 787 O O . ARG A 1 96 ? -13.862 4.832 7.694 1.00 96.88 96 ARG A O 1
ATOM 794 N N . THR A 1 97 ? -14.876 6.062 9.272 1.00 96.75 97 THR A N 1
ATOM 795 C CA . THR A 1 97 ? -13.709 6.919 9.520 1.00 96.75 97 THR A CA 1
ATOM 796 C C . THR A 1 97 ? -12.504 6.103 9.989 1.00 96.75 97 THR A C 1
ATOM 798 O O . THR A 1 97 ? -11.435 6.206 9.388 1.00 96.75 97 THR A O 1
ATOM 801 N N . ILE A 1 98 ? -12.685 5.240 10.995 1.00 95.88 98 ILE A N 1
ATOM 802 C CA . ILE A 1 98 ? -11.608 4.397 11.538 1.00 95.88 98 ILE A CA 1
ATOM 803 C C . ILE A 1 98 ? -11.049 3.468 10.458 1.00 95.88 98 ILE A C 1
ATOM 805 O O . ILE A 1 98 ? -9.832 3.353 10.313 1.00 95.88 98 ILE A O 1
ATOM 809 N N . ALA A 1 99 ? -11.915 2.808 9.688 1.00 97.38 99 ALA A N 1
ATOM 810 C CA . ALA A 1 99 ? -11.495 1.886 8.641 1.00 97.38 99 ALA A CA 1
ATOM 811 C C . ALA A 1 99 ? -10.686 2.590 7.547 1.00 97.38 99 ALA A C 1
ATOM 813 O O . ALA A 1 99 ? -9.601 2.118 7.197 1.00 97.38 99 ALA A O 1
ATOM 814 N N . ARG A 1 100 ? -11.165 3.746 7.073 1.00 97.19 100 ARG A N 1
ATOM 815 C CA . ARG A 1 100 ? -10.495 4.558 6.053 1.00 97.19 100 ARG A CA 1
ATOM 816 C C . ARG A 1 100 ? -9.122 5.033 6.516 1.00 97.19 100 ARG A C 1
ATOM 818 O O . ARG A 1 100 ? -8.134 4.872 5.803 1.00 97.19 100 ARG A O 1
ATOM 825 N N . GLU A 1 101 ? -9.032 5.594 7.722 1.00 96.38 101 GLU A N 1
ATOM 826 C CA . GLU A 1 101 ? -7.759 6.072 8.275 1.00 96.38 101 GLU A CA 1
ATOM 827 C C . GLU A 1 101 ? -6.780 4.922 8.535 1.00 96.38 101 GLU A C 1
ATOM 829 O O . GLU A 1 101 ? -5.588 5.028 8.228 1.00 96.38 101 GLU A O 1
ATOM 834 N N . THR A 1 102 ? -7.285 3.793 9.039 1.00 96.06 102 THR A N 1
ATOM 835 C CA . THR A 1 102 ? -6.486 2.581 9.239 1.00 96.06 102 THR A CA 1
ATOM 836 C C . THR A 1 102 ? -5.939 2.070 7.909 1.00 96.06 102 THR A C 1
ATOM 838 O O . THR A 1 102 ? -4.741 1.806 7.812 1.00 96.06 102 THR A O 1
ATOM 841 N N . ALA A 1 103 ? -6.771 1.964 6.871 1.00 96.50 103 ALA A N 1
ATOM 842 C CA . ALA A 1 103 ? -6.353 1.492 5.555 1.00 96.50 103 ALA A CA 1
ATOM 843 C C . ALA A 1 103 ? -5.342 2.440 4.903 1.00 96.50 103 ALA A C 1
ATOM 845 O O . ALA A 1 103 ? -4.297 1.986 4.428 1.00 96.50 103 ALA A O 1
ATOM 846 N N . ALA A 1 104 ? -5.593 3.751 4.942 1.00 94.56 104 ALA A N 1
ATOM 847 C CA . ALA A 1 104 ? -4.677 4.758 4.415 1.00 94.56 104 ALA A CA 1
ATOM 848 C C . ALA A 1 104 ? -3.296 4.684 5.082 1.00 94.56 104 ALA A C 1
ATOM 850 O O . ALA A 1 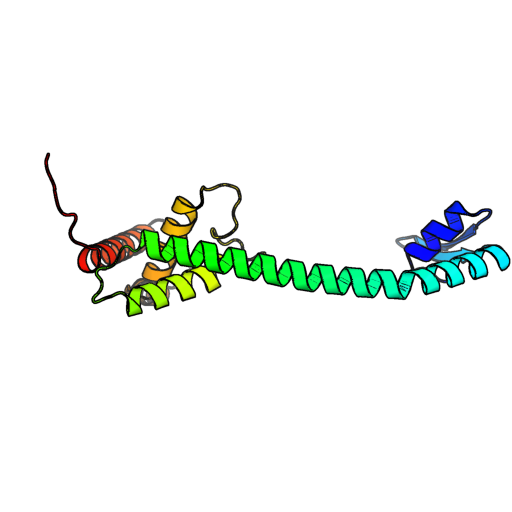104 ? -2.276 4.755 4.400 1.00 94.56 104 ALA A O 1
ATOM 851 N N . HIS A 1 105 ? -3.247 4.488 6.402 1.00 93.25 105 HIS A N 1
ATOM 852 C CA . HIS A 1 105 ? -1.986 4.437 7.135 1.00 93.25 105 HIS A CA 1
ATOM 853 C C . HIS A 1 105 ? -1.281 3.075 7.024 1.00 93.25 105 HIS A C 1
ATOM 855 O O . HIS A 1 105 ? -0.069 3.019 6.815 1.00 93.25 105 HIS A O 1
ATOM 861 N N . ALA A 1 106 ? -2.009 1.961 7.144 1.00 93.88 106 ALA A N 1
ATOM 862 C CA . ALA A 1 106 ? -1.432 0.617 7.208 1.00 93.88 106 ALA A CA 1
ATOM 863 C C . ALA A 1 106 ? -0.928 0.094 5.855 1.00 93.88 106 ALA A C 1
ATOM 865 O O . ALA A 1 106 ? -0.020 -0.740 5.831 1.00 93.88 106 ALA A O 1
ATOM 866 N N . THR A 1 107 ? -1.494 0.567 4.739 1.00 93.12 107 THR A N 1
ATOM 867 C CA . THR A 1 107 ? -1.194 0.049 3.391 1.00 93.12 107 THR A CA 1
ATOM 868 C C . THR A 1 107 ? -0.094 0.814 2.646 1.00 93.12 107 THR A C 1
ATOM 870 O O . THR A 1 107 ? 0.227 0.461 1.509 1.00 93.12 107 THR A O 1
ATOM 873 N N . VAL A 1 108 ? 0.540 1.811 3.278 1.00 91.75 108 VAL A N 1
ATOM 874 C CA . VAL A 1 108 ? 1.651 2.575 2.683 1.00 91.75 108 VAL A CA 1
ATOM 875 C C . VAL A 1 108 ? 2.809 1.648 2.294 1.00 91.75 108 VAL A C 1
ATOM 877 O O . VAL A 1 108 ? 3.283 0.824 3.081 1.00 91.75 108 VAL A O 1
ATOM 880 N N . LYS A 1 109 ? 3.293 1.778 1.054 1.00 88.38 109 LYS A N 1
ATOM 881 C CA . LYS A 1 109 ? 4.418 0.979 0.552 1.00 88.38 109 LYS A CA 1
ATOM 882 C C . LYS A 1 109 ? 5.720 1.331 1.278 1.00 88.38 109 LYS A C 1
ATOM 884 O O . LYS A 1 109 ? 5.986 2.490 1.571 1.00 88.38 109 LYS A O 1
ATOM 889 N N . ARG A 1 110 ? 6.559 0.310 1.503 1.00 85.06 110 ARG A N 1
ATOM 890 C CA . ARG A 1 110 ? 7.914 0.417 2.091 1.00 85.06 110 ARG A CA 1
ATOM 891 C C . ARG A 1 110 ? 7.973 1.032 3.495 1.00 85.06 110 ARG A C 1
ATOM 893 O O . ARG A 1 110 ? 9.037 1.453 3.920 1.00 85.06 110 ARG A O 1
ATOM 900 N N . SER A 1 111 ? 6.868 1.050 4.236 1.00 86.75 111 SER A N 1
ATOM 901 C CA . SER A 1 111 ? 6.846 1.652 5.571 1.00 86.75 111 SER A CA 1
ATOM 902 C C . SER A 1 111 ? 7.049 0.668 6.726 1.00 86.75 111 SER A C 1
ATOM 904 O O . SER A 1 111 ? 6.820 1.040 7.871 1.00 86.75 111 SER A O 1
ATOM 906 N N . GLY A 1 112 ? 7.3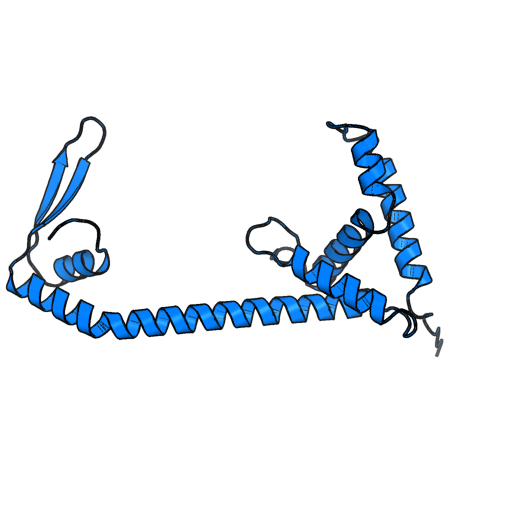43 -0.606 6.446 1.00 85.19 112 GLY A N 1
ATOM 907 C CA . GLY A 1 112 ? 7.454 -1.655 7.472 1.00 85.19 112 GLY A CA 1
ATOM 908 C C . GLY A 1 112 ? 6.147 -1.982 8.215 1.00 85.19 112 GLY A C 1
ATOM 909 O O . GLY A 1 112 ? 6.172 -2.690 9.215 1.00 85.19 112 GLY A O 1
ATOM 910 N N . ARG A 1 113 ? 4.994 -1.476 7.753 1.00 90.00 113 ARG A N 1
ATOM 911 C CA . ARG A 1 113 ? 3.693 -1.684 8.408 1.00 90.00 113 ARG A CA 1
ATOM 912 C C . ARG A 1 113 ? 3.090 -3.037 8.035 1.00 90.00 113 ARG A C 1
ATOM 914 O O . ARG A 1 113 ? 3.280 -3.548 6.932 1.00 90.00 113 ARG A O 1
ATOM 921 N N . VAL A 1 114 ? 2.279 -3.573 8.946 1.00 90.69 114 VAL A N 1
ATOM 922 C CA . VAL A 1 114 ? 1.639 -4.893 8.809 1.00 90.69 114 VAL A CA 1
ATOM 923 C C . VAL A 1 114 ? 0.709 -4.998 7.598 1.00 90.69 114 VAL A C 1
ATOM 925 O O . VAL A 1 114 ? 0.548 -6.082 7.047 1.00 90.69 114 VAL A O 1
ATOM 928 N N . GLY A 1 115 ? 0.140 -3.884 7.126 1.00 86.44 115 GLY A N 1
ATOM 929 C CA . GLY A 1 115 ? -0.892 -3.887 6.088 1.00 86.44 115 GLY A CA 1
ATOM 930 C C . GLY A 1 115 ? -0.446 -4.430 4.731 1.00 86.44 115 GLY A C 1
ATOM 931 O O . GLY A 1 115 ? -1.309 -4.685 3.905 1.00 86.44 115 GLY A O 1
ATOM 932 N N . ARG A 1 116 ? 0.855 -4.649 4.479 1.00 89.88 116 ARG A N 1
ATOM 933 C CA . ARG A 1 116 ? 1.367 -5.293 3.249 1.00 89.88 116 ARG A CA 1
ATOM 934 C C . ARG A 1 116 ? 2.309 -6.477 3.494 1.00 89.88 116 ARG A C 1
ATOM 936 O O . ARG A 1 116 ? 2.951 -6.931 2.552 1.00 89.88 116 ARG A O 1
ATOM 943 N N . THR A 1 117 ? 2.423 -6.969 4.729 1.00 89.81 117 THR A N 1
ATOM 944 C CA . THR A 1 117 ? 3.306 -8.113 5.014 1.00 89.81 117 THR A CA 1
ATOM 945 C C . THR A 1 117 ? 2.830 -9.370 4.278 1.00 89.81 117 THR A C 1
ATOM 947 O O . THR A 1 117 ? 1.631 -9.579 4.136 1.00 89.81 117 THR A O 1
ATOM 950 N N . SER A 1 118 ? 3.719 -10.232 3.798 1.00 88.81 118 SER A N 1
ATOM 951 C CA . SER A 1 118 ? 3.321 -11.549 3.270 1.00 88.81 118 SER A CA 1
ATOM 952 C C . SER A 1 118 ? 3.137 -12.591 4.377 1.00 88.81 118 SER A C 1
ATOM 954 O O . SER A 1 118 ? 2.570 -13.644 4.124 1.00 88.81 118 SER A O 1
ATOM 956 N N . LEU A 1 119 ? 3.584 -12.286 5.600 1.00 93.06 119 LEU A N 1
ATOM 957 C CA . LEU A 1 119 ? 3.665 -13.243 6.707 1.00 93.06 119 LEU A CA 1
ATOM 958 C C . LEU A 1 119 ? 2.322 -13.551 7.379 1.00 93.06 119 LEU A C 1
ATOM 960 O O . LEU A 1 119 ? 2.210 -14.558 8.062 1.00 93.06 119 LEU A O 1
ATOM 964 N N . LEU A 1 120 ? 1.329 -12.672 7.230 1.00 92.19 120 LEU A N 1
ATOM 965 C CA . LEU A 1 120 ? 0.063 -12.753 7.958 1.00 92.19 120 LEU A CA 1
ATOM 966 C C . LEU A 1 120 ? -1.128 -12.832 6.991 1.00 92.19 120 LEU A C 1
ATOM 968 O O . LEU A 1 120 ? -1.108 -12.161 5.946 1.00 92.19 120 LEU A O 1
ATOM 972 N N . PRO A 1 121 ? -2.193 -13.576 7.336 1.00 95.06 121 PRO A N 1
ATOM 973 C CA . PRO A 1 121 ? -3.452 -13.526 6.601 1.00 95.06 121 PRO A CA 1
ATOM 974 C C . PRO A 1 121 ? -4.104 -12.137 6.717 1.00 95.06 121 PRO A C 1
ATOM 976 O O . PRO A 1 121 ? -3.768 -11.341 7.598 1.00 95.06 121 PRO A O 1
ATOM 979 N N . LEU A 1 122 ? -5.029 -11.818 5.803 1.00 93.25 122 LEU A N 1
ATOM 980 C CA . LEU A 1 122 ? -5.673 -10.497 5.737 1.00 93.25 122 LEU A CA 1
ATOM 981 C C . LEU A 1 122 ? -6.348 -10.111 7.058 1.00 93.25 122 LEU A C 1
ATOM 983 O O . LEU A 1 122 ? -6.099 -9.019 7.566 1.00 93.25 122 LEU A O 1
ATOM 987 N N . ASP A 1 123 ? -7.129 -11.016 7.639 1.00 93.81 123 ASP A N 1
ATOM 988 C CA . ASP A 1 123 ? -7.887 -10.744 8.864 1.00 93.81 123 ASP A CA 1
ATOM 989 C C . ASP A 1 123 ? -6.974 -10.421 10.048 1.00 93.81 123 ASP A C 1
ATOM 991 O O . ASP A 1 123 ? -7.260 -9.528 10.849 1.00 93.81 123 ASP A O 1
ATOM 995 N N . GLU A 1 124 ? -5.817 -11.078 10.130 1.00 95.38 124 GLU A N 1
ATOM 996 C CA . GLU A 1 124 ? -4.844 -10.793 11.176 1.00 95.38 124 GLU A CA 1
ATOM 997 C C . GLU A 1 124 ? -4.145 -9.445 10.967 1.00 95.38 124 GLU A C 1
ATOM 999 O O . GLU A 1 124 ? -3.983 -8.679 11.922 1.00 95.38 124 GLU A O 1
ATOM 1004 N N . LYS A 1 125 ? -3.801 -9.094 9.721 1.00 96.06 125 LYS A N 1
ATOM 1005 C CA . LYS A 1 125 ? -3.270 -7.757 9.398 1.00 96.06 125 LYS A CA 1
ATOM 1006 C C . LYS A 1 125 ? -4.247 -6.667 9.796 1.00 96.06 125 LYS A C 1
ATOM 1008 O O . LYS A 1 125 ? -3.836 -5.663 10.376 1.00 96.06 125 LYS A O 1
ATOM 1013 N N . VAL A 1 126 ? -5.520 -6.865 9.472 1.00 96.81 126 VAL A N 1
ATOM 1014 C CA . VAL A 1 126 ? -6.602 -5.936 9.785 1.00 96.81 126 VAL A CA 1
ATOM 1015 C C . VAL A 1 126 ? -6.759 -5.800 11.293 1.00 96.81 126 VAL A C 1
ATOM 1017 O O . VAL A 1 126 ? -6.715 -4.682 11.802 1.00 96.81 126 VAL A O 1
ATOM 1020 N N . ARG A 1 127 ? -6.843 -6.917 12.025 1.00 95.81 127 ARG A N 1
ATOM 1021 C CA . ARG A 1 127 ? -6.919 -6.928 13.492 1.00 95.81 127 ARG A CA 1
ATOM 1022 C C . ARG A 1 127 ? -5.785 -6.117 14.117 1.00 95.81 127 ARG A C 1
ATOM 1024 O O . ARG A 1 127 ? -6.038 -5.257 14.961 1.00 95.81 127 ARG A O 1
ATOM 1031 N N . LEU A 1 128 ? -4.543 -6.366 13.698 1.00 95.56 128 LEU A N 1
ATOM 1032 C CA . LEU A 1 128 ? -3.369 -5.653 14.207 1.00 95.56 128 LEU A CA 1
ATOM 1033 C C . LEU A 1 128 ? -3.397 -4.166 13.840 1.00 95.56 128 LEU A C 1
ATOM 1035 O O . LEU A 1 128 ? -3.154 -3.323 14.702 1.00 95.56 128 LEU A O 1
ATOM 1039 N N . ALA A 1 129 ? -3.717 -3.835 12.588 1.00 95.88 129 ALA A N 1
ATOM 1040 C CA . ALA A 1 129 ? -3.755 -2.459 12.106 1.00 95.88 129 ALA A CA 1
ATOM 1041 C C . ALA A 1 129 ? -4.834 -1.628 12.813 1.00 95.88 129 ALA A C 1
ATOM 1043 O O . ALA A 1 129 ? -4.540 -0.527 13.277 1.00 95.88 129 ALA A O 1
ATOM 1044 N N . VAL A 1 130 ? -6.052 -2.164 12.947 1.00 96.44 130 VAL A N 1
ATOM 1045 C CA . VAL A 1 130 ? -7.166 -1.492 13.629 1.00 96.44 130 VAL A CA 1
ATOM 1046 C C . VAL A 1 130 ? -6.846 -1.300 15.105 1.00 96.44 130 VAL A C 1
ATOM 1048 O O . VAL A 1 130 ? -6.971 -0.189 15.610 1.00 96.44 130 VAL A O 1
ATOM 1051 N N . ARG A 1 131 ? -6.378 -2.342 15.811 1.00 94.31 131 ARG A N 1
ATOM 1052 C CA . ARG A 1 131 ? -6.006 -2.204 17.230 1.00 94.31 131 ARG A CA 1
ATOM 1053 C C . ARG A 1 131 ? -4.889 -1.187 17.426 1.00 94.31 131 ARG A C 1
ATOM 1055 O O . ARG A 1 131 ? -4.964 -0.395 18.357 1.00 94.31 131 ARG A O 1
ATOM 1062 N N . ALA A 1 132 ? -3.881 -1.184 16.553 1.00 92.12 132 ALA A N 1
ATOM 1063 C CA . ALA A 1 132 ? -2.825 -0.181 16.595 1.00 92.12 132 ALA A CA 1
ATOM 1064 C C . ALA A 1 132 ? -3.399 1.227 16.387 1.00 92.12 132 ALA A C 1
ATOM 1066 O O . ALA A 1 132 ? -3.134 2.107 17.199 1.00 92.12 132 ALA A O 1
ATOM 1067 N N . HIS A 1 133 ? -4.225 1.437 15.359 1.00 93.44 133 HIS A N 1
ATOM 1068 C CA . HIS A 1 133 ? -4.866 2.728 15.106 1.00 93.44 133 HIS A CA 1
ATOM 1069 C C . HIS A 1 133 ? -5.678 3.210 16.318 1.00 93.44 133 HIS A C 1
ATOM 1071 O O . HIS A 1 133 ? -5.482 4.334 16.777 1.00 93.44 133 HIS A O 1
ATOM 1077 N N . LEU A 1 134 ? -6.523 2.341 16.883 1.00 91.88 134 LEU A N 1
ATOM 1078 C CA . LEU A 1 134 ? -7.325 2.663 18.062 1.00 91.88 134 LEU A CA 1
ATOM 1079 C C . LEU A 1 134 ? -6.456 3.008 19.270 1.00 91.88 134 LEU A C 1
ATOM 1081 O O . LEU A 1 134 ? -6.707 4.007 19.931 1.00 91.88 134 LEU A O 1
ATOM 1085 N N . ARG A 1 135 ? -5.388 2.244 19.504 1.00 88.75 135 ARG A N 1
ATOM 1086 C CA . ARG A 1 135 ? -4.425 2.520 20.571 1.00 88.75 135 ARG A CA 1
ATOM 1087 C C . ARG A 1 135 ? -3.780 3.901 20.428 1.00 88.75 135 ARG A C 1
ATOM 1089 O O . ARG A 1 135 ? -3.532 4.563 21.415 1.00 88.75 135 ARG A O 1
ATOM 1096 N N . HIS A 1 136 ? -3.492 4.361 19.216 1.00 85.75 136 HIS A N 1
ATOM 1097 C CA . HIS A 1 136 ? -2.856 5.670 19.030 1.00 85.75 136 HIS A CA 1
ATOM 1098 C C . HIS A 1 136 ? -3.852 6.843 19.062 1.00 85.75 136 HIS A C 1
ATOM 1100 O O . HIS A 1 136 ? -3.454 7.974 19.322 1.00 85.75 136 HIS A O 1
ATOM 1106 N N . ARG A 1 137 ? -5.137 6.604 18.767 1.00 84.69 137 ARG A N 1
ATOM 1107 C CA . ARG A 1 137 ? -6.142 7.671 18.585 1.00 84.69 137 ARG A CA 1
ATOM 1108 C C . ARG A 1 137 ? -7.206 7.754 19.672 1.00 84.69 137 ARG A C 1
ATOM 1110 O O . ARG A 1 137 ? -7.788 8.818 19.852 1.00 84.69 137 ARG A O 1
ATOM 1117 N N . HIS A 1 138 ? -7.477 6.654 20.362 1.00 77.50 138 HIS A N 1
ATOM 1118 C CA . HIS A 1 138 ? -8.637 6.512 21.240 1.00 77.50 138 HIS A CA 1
ATOM 1119 C C . HIS A 1 138 ? -8.280 6.100 22.670 1.00 77.50 138 HIS A C 1
ATOM 1121 O O . HIS A 1 138 ? -9.193 5.860 23.453 1.00 77.50 138 HIS A O 1
ATOM 1127 N N . THR A 1 139 ? -6.992 6.049 23.015 1.00 79.62 139 THR A N 1
ATOM 1128 C CA . THR A 1 139 ? -6.525 5.757 24.378 1.00 79.62 139 THR A CA 1
ATOM 1129 C C . THR A 1 139 ? -5.521 6.807 24.855 1.00 79.62 139 THR A C 1
ATOM 1131 O O . THR A 1 139 ? -5.025 7.619 24.064 1.00 79.62 139 THR A O 1
ATOM 1134 N N . SER A 1 140 ? -5.189 6.801 26.150 1.00 72.12 140 SER A N 1
ATOM 1135 C CA . SER A 1 140 ? -4.150 7.673 26.729 1.00 72.12 140 SER A CA 1
ATOM 1136 C C . SER A 1 140 ? -2.726 7.348 26.246 1.00 72.12 140 SER A C 1
ATOM 1138 O O . SER A 1 140 ? -1.796 8.082 26.582 1.00 72.12 140 SER A O 1
ATOM 1140 N N . TYR A 1 141 ? -2.546 6.303 25.426 1.00 69.44 141 TYR A N 1
ATOM 1141 C CA . TYR A 1 1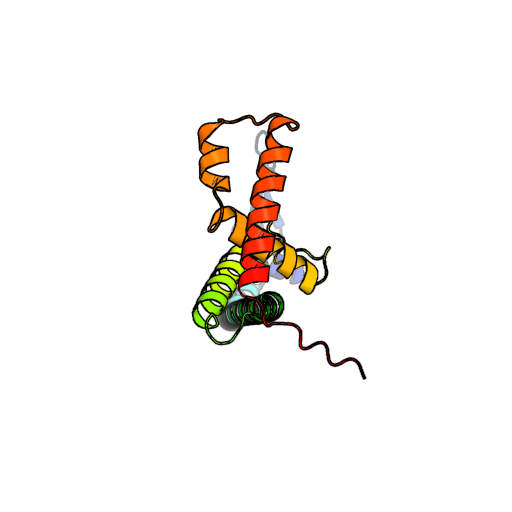41 ? -1.252 5.719 25.058 1.00 69.44 141 TYR A CA 1
ATOM 1142 C C . TYR A 1 141 ? -0.214 6.745 24.592 1.00 69.44 141 TYR A C 1
ATOM 1144 O O . TYR A 1 141 ? 0.895 6.766 25.113 1.00 69.44 141 TYR A O 1
ATOM 1152 N N . GLU A 1 142 ? -0.564 7.632 23.655 1.00 67.50 142 GLU A N 1
ATOM 1153 C CA . GLU A 1 142 ? 0.362 8.670 23.167 1.00 67.50 142 GLU A CA 1
ATOM 1154 C C . GLU A 1 142 ? 0.782 9.645 24.277 1.00 67.50 142 GLU A C 1
ATOM 1156 O O . GLU A 1 142 ? 1.950 10.018 24.386 1.00 67.50 142 GLU A O 1
ATOM 1161 N N . LYS A 1 143 ? -0.154 10.024 25.156 1.00 68.38 143 LYS A N 1
ATOM 1162 C CA . LYS A 1 143 ? 0.124 10.930 26.280 1.00 68.38 143 LYS A CA 1
ATOM 1163 C C . LYS A 1 143 ? 1.006 10.258 27.331 1.00 68.38 143 LYS A C 1
ATOM 1165 O O . LYS A 1 143 ? 1.884 10.912 27.887 1.00 68.38 143 LYS A O 1
ATOM 1170 N N . GLU A 1 144 ? 0.793 8.975 27.604 1.00 68.12 144 GLU A N 1
ATOM 1171 C CA . GLU A 1 144 ? 1.589 8.214 28.572 1.00 68.12 144 GLU A CA 1
ATOM 1172 C C . GLU A 1 144 ? 2.993 7.897 28.056 1.00 68.12 144 GLU A C 1
ATOM 1174 O O . GLU A 1 144 ? 3.961 8.052 28.800 1.00 68.12 144 GLU A O 1
ATOM 1179 N N . MET A 1 145 ? 3.118 7.560 26.769 1.00 65.88 145 MET A N 1
ATOM 1180 C CA . MET A 1 145 ? 4.409 7.408 26.091 1.00 65.88 145 MET A CA 1
ATOM 1181 C C . MET A 1 145 ? 5.209 8.718 26.115 1.00 65.88 145 MET A C 1
ATOM 1183 O O . MET A 1 145 ? 6.396 8.706 26.430 1.00 65.88 145 MET A O 1
ATOM 1187 N N . GLY A 1 146 ? 4.563 9.856 25.835 1.00 66.44 146 GLY A N 1
ATOM 1188 C CA . GLY A 1 146 ? 5.210 11.171 25.864 1.00 66.44 146 GLY A CA 1
ATOM 1189 C C . GLY A 1 146 ? 5.619 11.633 27.268 1.00 66.44 146 GLY A C 1
ATOM 1190 O O . GLY A 1 146 ? 6.662 12.262 27.420 1.00 66.44 146 GLY A O 1
ATOM 1191 N N . ARG A 1 147 ? 4.835 11.302 28.306 1.00 65.81 147 ARG A N 1
ATOM 1192 C CA . ARG A 1 147 ? 5.123 11.688 29.702 1.00 65.81 147 ARG A CA 1
ATOM 1193 C C . ARG A 1 147 ? 6.320 10.963 30.312 1.00 65.81 147 ARG A C 1
ATOM 1195 O O . ARG A 1 147 ? 6.979 11.545 31.166 1.00 65.81 147 ARG A O 1
ATOM 1202 N N . ARG A 1 148 ? 6.575 9.708 29.933 1.00 64.81 148 ARG A N 1
ATOM 1203 C CA . ARG A 1 148 ? 7.629 8.889 30.560 1.00 64.81 148 ARG A CA 1
ATOM 1204 C C . ARG A 1 148 ? 9.006 9.010 29.899 1.00 64.81 148 ARG A C 1
ATOM 1206 O O . ARG A 1 148 ? 9.978 8.550 30.483 1.00 64.81 148 ARG A O 1
ATOM 1213 N N . GLY A 1 149 ? 9.102 9.689 28.752 1.00 56.84 149 GLY A N 1
ATOM 1214 C CA . GLY A 1 149 ? 10.368 9.898 28.044 1.00 56.84 149 GLY A CA 1
ATOM 1215 C C . GLY A 1 149 ? 10.929 8.616 27.413 1.00 56.84 149 GLY A C 1
ATOM 1216 O O . GLY A 1 149 ? 10.487 7.506 27.699 1.00 56.84 149 GLY A O 1
ATOM 1217 N N . PHE A 1 150 ? 11.889 8.775 26.500 1.00 52.50 150 PHE A N 1
ATOM 1218 C CA . PHE A 1 150 ? 12.600 7.667 25.855 1.00 52.50 150 PHE A CA 1
ATOM 1219 C C . PHE A 1 150 ? 14.045 7.627 26.386 1.00 52.50 150 PHE A C 1
ATOM 1221 O O . PHE A 1 150 ? 14.645 8.698 26.504 1.00 52.50 150 PHE A O 1
ATOM 1228 N N . PRO A 1 151 ? 14.627 6.447 26.673 1.00 54.75 151 PRO A N 1
ATOM 1229 C CA . PRO A 1 151 ? 14.121 5.111 26.377 1.00 54.75 151 PRO A CA 1
ATOM 1230 C C . PRO A 1 151 ? 13.185 4.560 27.453 1.00 54.75 151 PRO A C 1
ATOM 1232 O O . PRO A 1 151 ? 13.470 4.647 28.642 1.00 54.75 151 PRO A O 1
ATOM 1235 N N . LEU A 1 152 ? 12.095 3.932 27.005 1.00 56.66 152 LEU A N 1
ATOM 1236 C CA . LEU A 1 152 ? 11.333 3.015 27.845 1.00 56.66 152 LEU A CA 1
ATOM 1237 C C . LEU A 1 152 ? 12.134 1.717 27.934 1.00 56.66 152 LEU A C 1
ATOM 1239 O O . LEU A 1 152 ? 12.350 1.049 26.920 1.00 56.66 152 LEU A O 1
ATOM 1243 N N . ASP A 1 153 ? 12.581 1.356 29.125 1.00 61.16 153 ASP A N 1
ATOM 1244 C CA . ASP A 1 153 ? 12.969 -0.017 29.406 1.00 61.16 153 ASP A CA 1
ATOM 1245 C C . ASP A 1 153 ? 11.773 -0.956 29.154 1.00 61.16 153 ASP A C 1
ATOM 1247 O O . ASP A 1 153 ? 10.595 -0.603 29.291 1.00 61.16 153 ASP A O 1
ATOM 1251 N N . HIS A 1 154 ? 12.075 -2.173 28.698 1.00 56.53 154 HIS A N 1
ATOM 1252 C CA . HIS A 1 154 ? 11.063 -3.142 28.269 1.00 56.53 154 HIS A CA 1
ATOM 1253 C C . HIS A 1 154 ? 10.055 -3.476 29.385 1.00 56.53 154 HIS A C 1
ATOM 1255 O O . HIS A 1 154 ? 8.927 -3.863 29.081 1.00 56.53 154 HIS A O 1
ATOM 1261 N N . GLU A 1 155 ? 10.444 -3.299 30.651 1.00 58.03 155 GLU A N 1
ATOM 1262 C CA . GLU A 1 155 ? 9.622 -3.553 31.835 1.00 58.03 155 GLU A CA 1
ATOM 1263 C C . GLU A 1 155 ? 8.557 -2.467 32.064 1.00 58.03 155 GLU A C 1
ATOM 1265 O O . GLU A 1 155 ? 7.395 -2.807 32.296 1.00 58.03 155 GLU A O 1
ATOM 1270 N N . ASN A 1 156 ? 8.867 -1.174 31.884 1.00 60.62 156 ASN A N 1
ATOM 1271 C CA . ASN A 1 156 ? 7.891 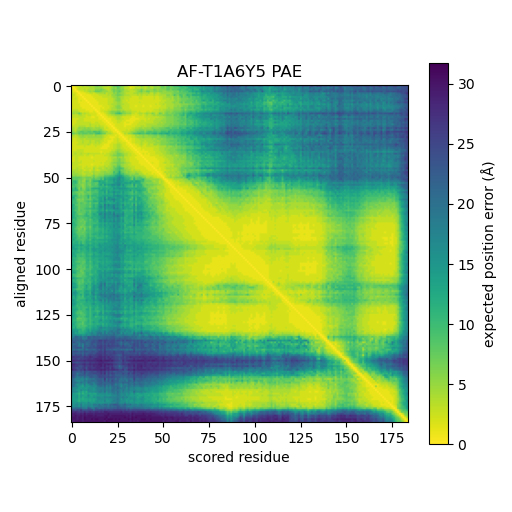-0.098 32.121 1.00 60.62 156 ASN A CA 1
ATOM 1272 C C . ASN A 1 156 ? 6.919 0.142 30.953 1.00 60.62 156 ASN A C 1
ATOM 1274 O O . ASN A 1 156 ? 5.904 0.823 31.126 1.00 60.62 156 ASN A O 1
ATOM 1278 N N . ALA A 1 157 ? 7.187 -0.423 29.770 1.00 60.25 157 ALA A N 1
ATOM 1279 C CA . ALA A 1 157 ? 6.314 -0.305 28.599 1.00 60.25 157 ALA A CA 1
ATOM 1280 C C . ALA A 1 157 ? 5.161 -1.328 28.572 1.00 60.25 157 ALA A C 1
ATOM 1282 O O . ALA A 1 157 ? 4.141 -1.085 27.919 1.00 60.25 157 ALA A O 1
ATOM 1283 N N . GLN A 1 158 ? 5.305 -2.482 29.237 1.00 63.38 158 GLN A N 1
ATOM 1284 C CA . GLN A 1 158 ? 4.287 -3.545 29.217 1.00 63.38 158 GLN A CA 1
ATOM 1285 C C . GLN A 1 158 ? 2.959 -3.126 29.870 1.00 63.38 158 GLN A C 1
ATOM 1287 O O . GLN A 1 158 ? 1.925 -3.344 29.232 1.00 63.38 158 GLN A O 1
ATOM 1292 N N . PRO A 1 159 ? 2.939 -2.469 31.051 1.00 70.62 159 PRO A N 1
ATOM 1293 C CA . PRO A 1 159 ? 1.691 -2.037 31.684 1.00 70.62 159 PRO A CA 1
ATOM 1294 C C . PRO A 1 159 ? 0.903 -1.058 30.803 1.00 70.62 159 PRO A C 1
ATOM 1296 O O . PRO A 1 159 ? -0.279 -1.264 30.557 1.00 70.62 159 PRO A O 1
ATOM 1299 N N . ILE A 1 160 ? 1.585 -0.078 30.199 1.00 69.75 160 ILE A N 1
ATOM 1300 C CA . ILE A 1 160 ? 0.978 0.933 29.310 1.00 69.75 160 ILE A CA 1
ATOM 1301 C C . ILE A 1 160 ? 0.363 0.277 28.068 1.00 69.75 160 ILE A C 1
ATOM 1303 O O . ILE A 1 160 ? -0.731 0.621 27.616 1.00 69.75 160 ILE A O 1
ATOM 1307 N N . ARG A 1 161 ? 1.068 -0.700 27.484 1.00 69.19 161 ARG A N 1
ATOM 1308 C CA . ARG A 1 161 ? 0.555 -1.460 26.336 1.00 69.19 161 ARG A CA 1
ATOM 1309 C C . ARG A 1 161 ? -0.646 -2.320 26.717 1.00 69.19 161 ARG A C 1
ATOM 1311 O O . ARG A 1 161 ? -1.535 -2.484 25.881 1.00 69.19 161 ARG A O 1
ATOM 1318 N N . TRP A 1 162 ? -0.653 -2.870 27.928 1.00 74.56 162 TRP A N 1
ATOM 1319 C CA . TRP A 1 162 ? -1.746 -3.679 28.454 1.00 74.56 162 TRP A CA 1
ATOM 1320 C C . TRP A 1 162 ? -2.996 -2.834 28.710 1.00 74.56 162 TRP A C 1
ATOM 1322 O O . TRP A 1 162 ? -4.070 -3.181 28.219 1.00 74.56 162 TRP A O 1
ATOM 1332 N N . ASP A 1 163 ? -2.851 -1.691 29.381 1.00 80.06 163 ASP A N 1
ATOM 1333 C CA . ASP A 1 163 ? -3.945 -0.763 29.689 1.00 80.06 163 ASP A CA 1
ATOM 1334 C C . ASP A 1 163 ? -4.585 -0.208 28.422 1.00 80.06 163 ASP A C 1
ATOM 1336 O O . ASP A 1 163 ? -5.788 -0.368 28.205 1.00 80.06 163 ASP A O 1
ATOM 1340 N N . ALA A 1 164 ? -3.763 0.287 27.497 1.00 81.19 164 ALA A N 1
ATOM 1341 C CA . ALA A 1 164 ? -4.254 0.727 26.201 1.00 81.19 164 ALA A CA 1
ATOM 1342 C C . ALA A 1 164 ? -4.884 -0.429 25.395 1.00 81.19 164 ALA A C 1
ATOM 1344 O O . ALA A 1 164 ? -5.795 -0.219 24.597 1.00 81.19 164 ALA A O 1
ATOM 1345 N N . GLY A 1 165 ? -4.428 -1.667 25.605 1.00 83.62 165 GLY A N 1
ATOM 1346 C CA . GLY A 1 165 ? -5.060 -2.863 25.054 1.00 83.62 165 GLY A CA 1
ATOM 1347 C C . GLY A 1 165 ? -6.481 -3.072 25.583 1.00 83.62 165 GLY A C 1
ATOM 1348 O O . GLY A 1 165 ? -7.387 -3.319 24.785 1.00 83.62 165 GLY A O 1
ATOM 1349 N N . ARG A 1 166 ? -6.684 -2.921 26.898 1.00 85.75 166 ARG A N 1
ATOM 1350 C CA . ARG A 1 166 ? -7.997 -3.041 27.550 1.00 85.75 166 ARG A CA 1
ATOM 1351 C C . ARG A 1 166 ? -8.967 -1.958 27.097 1.00 85.75 166 ARG A C 1
ATOM 1353 O O . ARG A 1 166 ? -10.102 -2.288 26.755 1.00 85.75 166 ARG A O 1
ATOM 1360 N N . GLU A 1 167 ? -8.512 -0.710 27.017 1.00 86.94 167 GLU A N 1
ATOM 1361 C CA . GLU A 1 167 ? -9.320 0.407 26.515 1.00 86.94 167 GLU A CA 1
ATOM 1362 C C . GLU A 1 167 ? -9.772 0.171 25.068 1.00 86.94 167 GLU A C 1
ATOM 1364 O O . GLU A 1 167 ? -10.933 0.395 24.726 1.00 86.94 167 GLU A O 1
ATOM 1369 N N . VAL A 1 168 ? -8.890 -0.360 24.212 1.00 90.00 168 VAL A N 1
ATOM 1370 C CA . VAL A 1 168 ? -9.255 -0.749 22.840 1.00 90.00 168 VAL A CA 1
ATOM 1371 C C . VAL A 1 168 ? -10.315 -1.852 22.836 1.00 90.00 168 VAL A C 1
ATOM 1373 O O . VAL A 1 168 ? -11.267 -1.784 22.057 1.00 90.00 168 VAL A O 1
ATOM 1376 N N . ASP A 1 169 ? -10.178 -2.867 23.689 1.00 91.19 169 ASP A N 1
ATOM 1377 C CA . ASP A 1 169 ? -11.155 -3.955 23.776 1.00 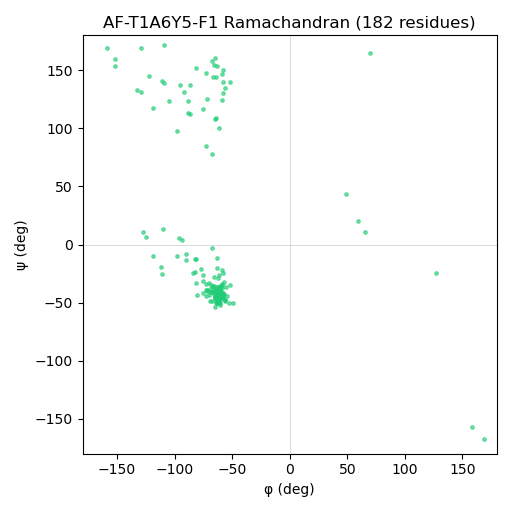91.19 169 ASP A CA 1
ATOM 1378 C C . ASP A 1 169 ? -12.526 -3.468 24.253 1.00 91.19 169 ASP A C 1
ATOM 1380 O O . ASP A 1 169 ? -13.555 -3.869 23.707 1.00 91.19 169 ASP A O 1
ATOM 1384 N N . GLU A 1 170 ? -12.563 -2.565 25.228 1.00 90.19 170 GLU A N 1
ATOM 1385 C CA . GLU A 1 170 ? -13.789 -1.908 25.678 1.00 90.19 170 GLU A CA 1
ATOM 1386 C C . GLU A 1 170 ? -14.401 -1.005 24.597 1.00 90.19 170 GLU A C 1
ATOM 1388 O O . GLU A 1 170 ? -15.610 -1.061 24.337 1.00 90.19 170 GLU A O 1
ATOM 1393 N N . PHE A 1 171 ? -13.572 -0.231 23.892 1.00 90.56 171 PHE A N 1
ATOM 1394 C CA . PHE A 1 171 ? -14.004 0.608 22.778 1.00 90.56 171 PHE A CA 1
ATOM 1395 C C . PHE A 1 171 ? -14.688 -0.214 21.681 1.00 90.56 171 PHE A C 1
ATOM 1397 O O . PHE A 1 171 ? -15.744 0.182 21.180 1.00 90.56 171 PHE A O 1
ATOM 1404 N N . LEU A 1 172 ? -14.107 -1.367 21.330 1.00 92.88 172 LEU A N 1
ATOM 1405 C CA . LEU A 1 172 ? -14.674 -2.291 20.351 1.00 92.88 172 LEU A CA 1
ATOM 1406 C C . LEU A 1 172 ? -15.964 -2.935 20.872 1.00 92.88 172 LEU A C 1
ATOM 1408 O O . LEU A 1 172 ? -16.972 -2.929 20.166 1.00 92.88 172 LEU A O 1
ATOM 1412 N N . ARG A 1 173 ? -15.965 -3.464 22.103 1.00 92.50 173 ARG A N 1
ATOM 1413 C CA . ARG A 1 173 ? -17.135 -4.142 22.693 1.00 92.50 173 ARG A CA 1
ATOM 1414 C C . ARG A 1 173 ? -18.351 -3.227 22.819 1.00 92.50 173 ARG A C 1
ATOM 1416 O O . ARG A 1 173 ? -19.439 -3.629 22.433 1.00 92.50 173 ARG A O 1
ATOM 1423 N N . SER A 1 174 ? -18.167 -1.994 23.291 1.00 91.88 174 SER A N 1
ATOM 1424 C CA . SER A 1 174 ? -19.259 -1.021 23.479 1.00 91.88 174 SER A CA 1
ATOM 1425 C C . SER A 1 174 ? -19.961 -0.603 22.178 1.00 91.88 174 SER A C 1
ATOM 1427 O O . SER A 1 174 ? -21.088 -0.101 22.208 1.00 91.88 174 SER A O 1
ATOM 1429 N N . ARG A 1 175 ? -19.302 -0.793 21.026 1.00 93.31 175 ARG A N 1
ATOM 1430 C CA . ARG A 1 175 ? -19.786 -0.340 19.712 1.00 93.31 175 ARG A CA 1
ATOM 1431 C C . ARG A 1 175 ? -20.171 -1.466 18.770 1.00 93.31 175 ARG A C 1
ATOM 1433 O O . ARG A 1 175 ? -20.905 -1.200 17.819 1.00 93.31 175 ARG A O 1
ATOM 1440 N N . ARG A 1 176 ? -19.699 -2.689 19.013 1.00 94.38 176 ARG A N 1
ATOM 1441 C CA . ARG A 1 176 ? -20.063 -3.869 18.225 1.00 94.38 176 ARG A CA 1
ATOM 1442 C C . ARG A 1 176 ? -21.548 -4.185 18.336 1.00 94.38 176 ARG A C 1
ATOM 1444 O O . ARG A 1 176 ? -22.207 -3.826 19.312 1.00 94.38 176 ARG A O 1
ATOM 1451 N N . ARG A 1 177 ? -22.086 -4.839 17.307 1.00 88.88 177 ARG A N 1
ATOM 1452 C CA . ARG A 1 177 ? -23.436 -5.402 17.384 1.00 88.88 177 ARG A CA 1
ATOM 1453 C C . ARG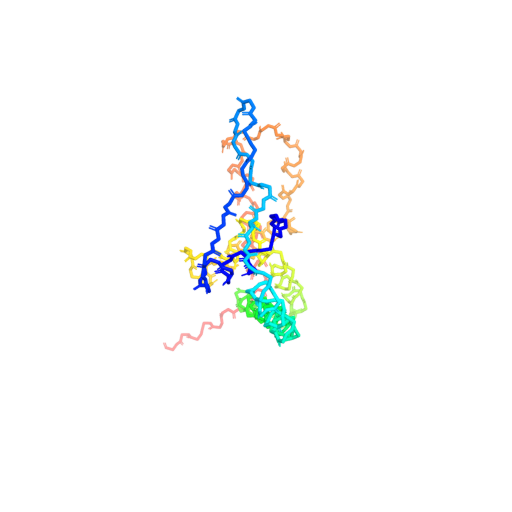 A 1 177 ? -23.499 -6.384 18.553 1.00 88.88 177 ARG A C 1
ATOM 1455 O O . ARG A 1 177 ? -22.558 -7.144 18.781 1.00 88.88 177 ARG A O 1
ATOM 1462 N N . ALA A 1 178 ? -24.610 -6.370 19.289 1.00 79.12 178 ALA A N 1
ATOM 1463 C CA . ALA A 1 178 ? -24.898 -7.456 20.211 1.00 79.12 178 ALA A CA 1
ATOM 1464 C C . ALA A 1 178 ? -24.946 -8.742 19.381 1.00 79.12 178 ALA A C 1
ATOM 1466 O O . ALA A 1 178 ? -25.678 -8.804 18.389 1.00 79.12 178 ALA A O 1
ATOM 1467 N N . GLN A 1 179 ? -24.142 -9.740 19.745 1.00 60.97 179 GLN A N 1
ATOM 1468 C CA . GLN A 1 179 ? -24.293 -11.052 19.140 1.00 60.97 179 GLN A CA 1
ATOM 1469 C C . GLN A 1 179 ? -25.668 -11.556 19.562 1.00 60.97 179 GLN A C 1
ATOM 1471 O O . GLN A 1 179 ? -25.901 -11.819 20.740 1.00 60.97 179 GLN A O 1
ATOM 1476 N N . SER A 1 180 ? -26.602 -11.607 18.613 1.00 47.62 180 SER A N 1
ATOM 1477 C CA . SER A 1 180 ? -27.855 -12.317 18.815 1.00 47.62 180 SER A CA 1
ATOM 1478 C C . SER A 1 180 ? -27.471 -13.773 19.041 1.00 47.62 180 SER A C 1
ATOM 1480 O O . SER A 1 180 ? -27.102 -14.480 18.105 1.00 47.62 180 SER A O 1
ATOM 1482 N N . THR A 1 181 ? -27.455 -14.203 20.301 1.00 46.50 181 THR A N 1
ATOM 1483 C CA . THR A 1 181 ? -27.378 -15.613 20.670 1.00 46.50 181 THR A CA 1
ATOM 1484 C C . THR A 1 181 ? -28.675 -16.275 20.233 1.00 46.50 181 THR A C 1
ATOM 1486 O O . THR A 1 181 ? -29.564 -16.521 21.042 1.00 46.50 181 THR A O 1
ATOM 1489 N N . LEU A 1 182 ? -28.795 -16.556 18.939 1.00 43.97 182 LEU A N 1
ATOM 1490 C CA . LEU A 1 182 ? -29.670 -17.606 18.448 1.00 43.97 182 LEU A CA 1
ATOM 1491 C C . LEU A 1 182 ? -28.991 -18.930 18.809 1.00 43.97 182 LEU A C 1
ATOM 1493 O O . LEU A 1 182 ? -28.222 -19.492 18.035 1.00 43.97 182 LEU A O 1
ATOM 1497 N N . ARG A 1 183 ? -29.229 -19.378 20.049 1.00 42.12 183 ARG A N 1
ATOM 1498 C CA . ARG A 1 183 ? -29.200 -20.805 20.369 1.00 42.12 183 ARG A CA 1
ATOM 1499 C C . ARG A 1 183 ? -30.350 -21.435 19.580 1.00 42.12 183 ARG A C 1
ATOM 1501 O O . ARG A 1 183 ? -31.506 -21.167 19.899 1.00 42.12 183 ARG A O 1
ATOM 1508 N N . GLY A 1 184 ? -30.006 -22.184 18.538 1.00 39.75 184 GLY A N 1
ATOM 1509 C CA . GLY A 1 184 ? -30.836 -23.235 17.954 1.00 39.75 184 GLY A CA 1
ATOM 1510 C C . GLY A 1 184 ? -30.294 -24.579 18.403 1.00 39.75 184 GLY A C 1
ATOM 1511 O O . GLY A 1 184 ? -29.050 -24.667 18.533 1.00 39.75 184 GLY A O 1
#

Foldseek 3Di:
DFPDDPQLVVQQVVPDDKDFDWDDDPPDIDTGGMDHDPVSSVVSVVVCVVCVVVVVVVVVVVVVVVVVVLVVLLVVLLVLLLVLLQFDPVCSVVSSVLSNVLSVPQSDPPPPHLSPDPPDDSNVSSVVSSLVSCLVPPDCLVVVDVVVDPDDDPVNVVVSVVVSSVSSVVVSVVGHDDPPPPPD